Protein AF-A0A0A8UKC6-F1 (afdb_monomer_lite)

Structure (mmCIF, N/CA/C/O backbone):
data_AF-A0A0A8UKC6-F1
#
_entry.id   AF-A0A0A8UKC6-F1
#
loop_
_atom_site.group_PDB
_atom_site.id
_atom_site.type_symbol
_atom_site.label_atom_id
_atom_site.label_alt_id
_atom_site.label_comp_id
_atom_site.label_asym_id
_atom_site.label_entity_id
_atom_site.label_seq_id
_atom_site.pdbx_PDB_ins_code
_atom_site.Cartn_x
_atom_site.Cartn_y
_atom_site.Cartn_z
_atom_site.occupancy
_atom_site.B_iso_or_equiv
_atom_site.auth_seq_id
_atom_site.auth_comp_id
_atom_site.auth_asym_id
_atom_site.auth_atom_id
_atom_site.pdbx_PDB_model_num
ATOM 1 N N . MET A 1 1 ? 6.236 -4.657 -24.417 1.00 85.31 1 MET A N 1
ATOM 2 C CA . MET A 1 1 ? 6.750 -3.314 -24.773 1.00 85.31 1 MET A CA 1
ATOM 3 C C . MET A 1 1 ? 7.775 -2.905 -23.728 1.00 85.31 1 MET A C 1
ATOM 5 O O . MET A 1 1 ? 7.553 -3.186 -22.557 1.00 85.31 1 MET A O 1
ATOM 9 N N . LYS A 1 2 ? 8.895 -2.302 -24.135 1.00 90.50 2 LYS A N 1
ATOM 10 C CA . LYS A 1 2 ? 9.910 -1.789 -23.206 1.00 90.50 2 LYS A CA 1
ATOM 11 C C . LYS A 1 2 ? 9.672 -0.301 -22.979 1.00 90.50 2 LYS A C 1
ATOM 13 O O . LYS A 1 2 ? 9.539 0.429 -23.955 1.00 90.50 2 LYS A O 1
ATOM 18 N N . TYR A 1 3 ? 9.630 0.113 -21.719 1.00 91.88 3 TYR A N 1
ATOM 19 C CA . TYR A 1 3 ? 9.473 1.504 -21.312 1.00 91.88 3 TYR A CA 1
ATOM 20 C C . TYR A 1 3 ? 10.787 2.050 -20.758 1.00 91.88 3 TYR A C 1
ATOM 22 O O . TYR A 1 3 ? 11.511 1.374 -20.023 1.00 91.88 3 TYR A O 1
ATOM 30 N N . SER A 1 4 ? 11.083 3.292 -21.112 1.00 92.44 4 SER A N 1
ATOM 31 C CA . SER A 1 4 ? 12.158 4.091 -20.542 1.00 92.44 4 SER A CA 1
ATOM 32 C C . SER A 1 4 ? 11.765 4.667 -19.180 1.00 92.44 4 SER A C 1
ATOM 34 O O . SER A 1 4 ? 10.594 4.720 -18.800 1.00 92.44 4 SER A O 1
ATOM 36 N N . LYS A 1 5 ? 12.760 5.160 -18.438 1.00 92.19 5 LYS A N 1
ATOM 37 C CA . LYS A 1 5 ? 12.552 5.799 -17.134 1.00 92.19 5 LYS A CA 1
ATOM 38 C C . LYS A 1 5 ? 11.572 6.979 -17.190 1.00 92.19 5 LYS A C 1
ATOM 40 O O . LYS A 1 5 ? 10.733 7.099 -16.304 1.00 92.19 5 LYS A O 1
ATOM 45 N N . ALA A 1 6 ? 11.673 7.830 -18.212 1.00 91.94 6 ALA A N 1
ATOM 46 C CA . ALA A 1 6 ? 10.788 8.986 -18.369 1.00 91.94 6 ALA A CA 1
ATOM 47 C C . ALA A 1 6 ? 9.334 8.547 -18.604 1.00 91.94 6 ALA A C 1
ATOM 49 O O . ALA A 1 6 ? 8.428 9.014 -17.916 1.00 91.94 6 ALA A O 1
ATOM 50 N N . GLU A 1 7 ? 9.128 7.563 -19.483 1.00 93.06 7 GLU A N 1
ATOM 51 C CA . GLU A 1 7 ? 7.796 7.019 -19.776 1.00 93.06 7 GLU A CA 1
ATOM 52 C C . GLU A 1 7 ? 7.153 6.374 -18.543 1.00 93.06 7 GLU A C 1
ATOM 54 O O . GLU A 1 7 ? 5.955 6.530 -18.323 1.00 93.06 7 GLU A O 1
ATOM 59 N N . LEU A 1 8 ? 7.937 5.682 -17.707 1.00 91.69 8 LEU A N 1
ATOM 60 C CA . LEU A 1 8 ? 7.442 5.086 -16.462 1.00 91.69 8 LEU A CA 1
ATOM 61 C C . LEU A 1 8 ? 6.947 6.140 -15.457 1.00 91.69 8 LEU A C 1
ATOM 63 O O . LEU A 1 8 ? 5.991 5.883 -14.728 1.00 91.69 8 LEU A O 1
ATOM 67 N N . ILE A 1 9 ? 7.575 7.317 -15.408 1.00 91.00 9 ILE A N 1
ATOM 68 C CA . ILE A 1 9 ? 7.203 8.397 -14.480 1.00 91.00 9 ILE A CA 1
ATOM 69 C C . ILE A 1 9 ? 5.914 9.090 -14.937 1.00 91.00 9 ILE A C 1
ATOM 71 O O . ILE A 1 9 ? 5.012 9.333 -14.126 1.00 91.00 9 ILE A O 1
ATOM 75 N N . GLU A 1 10 ? 5.813 9.380 -16.233 1.00 92.62 10 GLU A N 1
ATOM 76 C CA . GLU A 1 10 ? 4.686 10.109 -16.828 1.00 92.62 10 GLU A CA 1
ATOM 77 C C . GLU A 1 10 ? 3.460 9.229 -17.090 1.00 92.62 10 GLU A C 1
ATOM 79 O O . GLU A 1 10 ? 2.377 9.743 -17.356 1.00 92.62 10 GLU A O 1
ATOM 84 N N . MET A 1 11 ? 3.592 7.908 -16.946 1.00 91.00 11 MET A N 1
ATOM 85 C CA . MET A 1 11 ? 2.510 6.961 -17.189 1.00 91.00 11 MET A CA 1
ATOM 86 C C . MET A 1 11 ? 1.253 7.298 -16.371 1.00 91.00 11 MET A C 1
ATOM 88 O O . MET A 1 11 ? 1.298 7.423 -15.140 1.00 91.00 11 MET A O 1
ATOM 92 N N . GLU A 1 12 ? 0.124 7.420 -17.073 1.00 89.69 12 GLU A N 1
ATOM 93 C CA . GLU A 1 12 ? -1.178 7.739 -16.480 1.00 89.69 12 GLU A CA 1
ATOM 94 C C . GLU A 1 12 ? -1.849 6.496 -15.877 1.00 89.69 12 GLU A C 1
ATOM 96 O O . GLU A 1 12 ? -2.365 6.547 -14.764 1.00 89.69 12 GLU A O 1
ATOM 101 N N . ASN A 1 13 ? -1.786 5.355 -16.576 1.00 91.00 13 ASN A N 1
ATOM 102 C CA . ASN A 1 13 ? -2.335 4.083 -16.102 1.00 91.00 13 ASN A CA 1
ATOM 103 C C . ASN A 1 13 ? -1.300 2.945 -16.197 1.00 91.00 13 ASN A C 1
ATOM 105 O O . ASN A 1 13 ? -1.316 2.138 -17.140 1.00 91.00 13 ASN A O 1
ATOM 109 N N . PRO A 1 14 ? -0.376 2.873 -15.224 1.00 91.19 14 PRO A N 1
ATOM 110 C CA . PRO A 1 14 ? 0.671 1.861 -15.218 1.00 91.19 14 PRO A CA 1
ATOM 111 C C . PRO A 1 14 ? 0.160 0.455 -14.902 1.00 91.19 14 PRO A C 1
ATOM 113 O O . PRO A 1 14 ? 0.779 -0.514 -15.334 1.00 91.19 14 PRO A O 1
ATOM 116 N N . TYR A 1 15 ? -0.981 0.313 -14.220 1.00 90.75 15 TYR A N 1
ATOM 117 C CA . TYR A 1 15 ? -1.579 -1.000 -13.971 1.00 90.75 15 TYR A CA 1
ATOM 118 C C . TYR A 1 15 ? -2.013 -1.680 -15.277 1.00 90.75 15 TYR A C 1
ATOM 120 O O . TYR A 1 15 ? -1.594 -2.801 -15.568 1.00 90.75 15 TYR A O 1
ATOM 128 N N . GLU A 1 16 ? -2.793 -0.990 -16.109 1.00 90.56 16 GLU A N 1
ATOM 129 C CA . GLU A 1 16 ? -3.229 -1.543 -17.396 1.00 90.56 16 GLU A CA 1
ATOM 130 C C . GLU A 1 16 ? -2.034 -1.810 -18.325 1.00 90.56 16 GLU A C 1
ATOM 132 O O . GLU A 1 16 ? -1.934 -2.888 -18.909 1.00 90.56 16 GLU A O 1
ATOM 137 N N . SER A 1 17 ? -1.082 -0.876 -18.399 1.00 90.12 17 SER A N 1
ATOM 138 C CA . SER A 1 17 ? 0.027 -0.935 -19.362 1.00 90.12 17 SER A CA 1
ATOM 139 C C . SER A 1 17 ? 1.118 -1.949 -18.998 1.00 90.12 17 SER A C 1
ATOM 141 O O . SER A 1 17 ? 1.581 -2.691 -19.864 1.00 90.12 17 SER A O 1
ATOM 143 N N . LEU A 1 18 ? 1.543 -1.994 -17.729 1.00 88.56 18 LEU A N 1
ATOM 144 C CA . LEU A 1 18 ? 2.651 -2.853 -17.288 1.00 88.56 18 LEU A CA 1
ATOM 145 C C . LEU A 1 18 ? 2.181 -4.239 -16.851 1.00 88.56 18 LEU A C 1
ATOM 147 O O . LEU A 1 18 ? 2.921 -5.208 -17.014 1.00 88.56 18 LEU A O 1
ATOM 151 N N . ILE A 1 19 ? 0.977 -4.333 -16.278 1.00 89.06 19 ILE A N 1
ATOM 152 C CA . ILE A 1 19 ? 0.501 -5.553 -15.620 1.00 89.06 19 ILE A CA 1
ATOM 153 C C . ILE A 1 19 ? -0.491 -6.290 -16.514 1.00 89.06 19 ILE A C 1
ATOM 155 O O . ILE A 1 19 ? -0.256 -7.447 -16.855 1.00 89.06 19 ILE A O 1
ATOM 159 N N . LYS A 1 20 ? -1.584 -5.639 -16.923 1.00 87.75 20 LYS A N 1
ATOM 160 C CA . LYS A 1 20 ? -2.719 -6.344 -17.536 1.00 87.75 20 LYS A CA 1
ATOM 161 C C . LYS A 1 20 ? -2.547 -6.613 -19.030 1.00 87.75 20 LYS A C 1
ATOM 163 O O . LYS A 1 20 ? -2.765 -7.743 -19.458 1.00 87.75 20 LYS A O 1
ATOM 168 N N . LYS A 1 21 ? -2.150 -5.600 -19.810 1.00 86.69 21 LYS A N 1
ATOM 169 C CA . LYS A 1 21 ? -2.148 -5.630 -21.284 1.00 86.69 21 LYS A CA 1
ATOM 170 C C . LYS A 1 21 ? -1.419 -6.844 -21.857 1.00 86.69 21 LYS A C 1
ATOM 172 O O . LYS A 1 21 ? -1.977 -7.557 -22.681 1.00 86.69 21 LYS A O 1
ATOM 177 N N . ASP A 1 22 ? -0.212 -7.096 -21.357 1.00 85.69 22 ASP A N 1
ATOM 178 C CA . ASP A 1 22 ? 0.651 -8.185 -21.824 1.00 85.69 22 ASP A CA 1
ATOM 179 C C . ASP A 1 22 ? 0.971 -9.182 -20.695 1.00 85.69 22 ASP A C 1
ATOM 181 O O . ASP A 1 22 ? 2.046 -9.779 -20.682 1.00 85.69 22 ASP A O 1
ATOM 185 N N . ASN A 1 23 ? 0.084 -9.322 -19.700 1.00 83.44 23 ASN A N 1
ATOM 186 C CA . ASN A 1 23 ? 0.252 -10.223 -18.549 1.00 83.44 23 ASN A CA 1
ATOM 187 C C . ASN A 1 23 ? 1.641 -10.124 -17.868 1.00 83.44 23 ASN A C 1
ATOM 189 O O . ASN A 1 23 ? 2.297 -11.129 -17.589 1.00 83.44 23 ASN A O 1
ATOM 193 N N . GLY A 1 24 ? 2.124 -8.898 -17.651 1.00 84.12 24 GLY A N 1
ATOM 194 C CA . GLY A 1 24 ? 3.412 -8.623 -17.011 1.00 84.12 24 GLY A CA 1
ATOM 195 C C . GLY A 1 24 ? 4.646 -8.678 -17.916 1.00 84.12 24 GLY A C 1
ATOM 196 O O . GLY A 1 24 ? 5.731 -8.342 -17.450 1.00 84.12 24 GLY A O 1
ATOM 197 N N . VAL A 1 25 ? 4.534 -9.030 -19.203 1.00 88.25 25 VAL A N 1
ATOM 198 C CA . VAL A 1 25 ? 5.706 -9.060 -20.106 1.00 88.25 25 VAL A CA 1
ATOM 199 C C . VAL A 1 25 ? 6.351 -7.675 -20.218 1.00 88.25 25 VAL A C 1
ATOM 201 O O . VAL A 1 25 ? 7.564 -7.540 -20.087 1.00 88.25 25 VAL A O 1
ATOM 204 N N . SER A 1 26 ? 5.547 -6.622 -20.366 1.00 90.12 26 SER A N 1
ATOM 205 C CA . SER A 1 26 ? 6.045 -5.241 -20.435 1.00 90.12 26 SER A CA 1
ATOM 206 C C . SER A 1 26 ? 6.756 -4.775 -19.154 1.00 90.12 26 SER A C 1
ATOM 208 O O . SER A 1 26 ? 7.684 -3.967 -19.217 1.00 90.12 26 SER A O 1
ATOM 210 N N . LEU A 1 27 ? 6.380 -5.323 -17.995 1.00 89.12 27 LEU A N 1
ATOM 211 C CA . LEU A 1 27 ? 7.077 -5.094 -16.730 1.00 89.12 27 LEU A CA 1
ATOM 212 C C . LEU A 1 27 ? 8.477 -5.735 -16.724 1.00 89.12 27 LEU A C 1
ATOM 214 O O . LEU A 1 27 ? 9.423 -5.118 -16.239 1.00 89.12 27 LEU A O 1
ATOM 218 N N . ILE A 1 28 ? 8.613 -6.946 -17.278 1.00 89.31 28 ILE A N 1
ATOM 219 C CA . ILE A 1 28 ? 9.895 -7.664 -17.387 1.00 89.31 28 ILE A CA 1
ATOM 220 C C . ILE A 1 28 ? 10.842 -6.921 -18.331 1.00 89.31 28 ILE A C 1
ATOM 222 O O . ILE A 1 28 ? 11.981 -6.641 -17.965 1.00 89.31 28 ILE A O 1
ATOM 226 N N . GLU A 1 29 ? 10.357 -6.547 -19.515 1.00 90.88 29 GLU A N 1
ATOM 227 C CA . GLU A 1 29 ? 11.141 -5.824 -20.529 1.00 90.88 29 GLU A CA 1
ATOM 228 C C . GLU A 1 29 ? 11.659 -4.466 -20.022 1.00 90.88 29 GLU A C 1
ATOM 230 O O . GLU A 1 29 ? 12.710 -3.982 -20.443 1.00 90.88 29 GLU A O 1
ATOM 235 N N . SER A 1 30 ? 10.929 -3.856 -19.084 1.00 91.25 30 SER A N 1
ATOM 236 C CA . SER A 1 30 ? 11.250 -2.550 -18.494 1.00 91.25 30 SER A CA 1
ATOM 237 C C . SER A 1 30 ? 12.000 -2.654 -17.161 1.00 91.25 30 SER A C 1
ATOM 239 O O . SER A 1 30 ? 12.168 -1.649 -16.471 1.00 91.25 30 SER A O 1
ATOM 241 N N . ARG A 1 31 ? 12.462 -3.853 -16.774 1.00 89.56 31 ARG A N 1
ATOM 242 C CA . ARG A 1 31 ? 13.099 -4.113 -15.472 1.00 89.56 31 ARG A CA 1
ATOM 243 C C . ARG A 1 31 ? 14.279 -3.189 -15.179 1.00 89.56 31 ARG A C 1
ATOM 245 O O . ARG A 1 31 ? 14.375 -2.685 -14.063 1.00 89.56 31 ARG A O 1
ATOM 252 N N . ASP A 1 32 ? 15.155 -2.965 -16.152 1.00 90.12 32 ASP A N 1
ATOM 253 C CA . ASP A 1 32 ? 16.347 -2.130 -15.957 1.00 90.12 32 ASP A CA 1
ATOM 254 C C . ASP A 1 32 ? 15.959 -0.677 -15.674 1.00 90.12 32 ASP A C 1
ATOM 256 O O . ASP A 1 32 ? 16.399 -0.096 -14.685 1.00 90.12 32 ASP A O 1
ATOM 260 N N . ALA A 1 33 ? 15.020 -0.132 -16.454 1.00 91.00 33 ALA A N 1
ATOM 261 C CA . ALA A 1 33 ? 14.493 1.211 -16.235 1.00 91.00 33 ALA A CA 1
ATOM 262 C C . ALA A 1 33 ? 13.809 1.347 -14.863 1.00 91.00 33 ALA A C 1
ATOM 264 O O . ALA A 1 33 ? 13.946 2.378 -14.209 1.00 91.00 33 ALA A O 1
ATOM 265 N N . ILE A 1 34 ? 13.120 0.298 -14.393 1.00 90.56 34 ILE A N 1
ATOM 266 C CA . ILE A 1 34 ? 12.516 0.247 -13.051 1.00 90.56 34 ILE A CA 1
ATOM 267 C C . ILE A 1 34 ? 13.589 0.243 -11.951 1.00 90.56 34 ILE A C 1
ATOM 269 O O . ILE A 1 34 ? 13.394 0.869 -10.907 1.00 90.56 34 ILE A O 1
ATOM 273 N N . ASN A 1 35 ? 14.720 -0.434 -12.167 1.00 89.44 35 ASN A N 1
ATOM 274 C CA . ASN A 1 35 ? 15.839 -0.461 -11.218 1.00 89.44 35 ASN A CA 1
ATOM 275 C C . ASN A 1 35 ? 16.552 0.891 -11.112 1.00 89.44 35 ASN A C 1
ATOM 277 O O . ASN A 1 35 ? 17.050 1.238 -10.045 1.00 89.44 35 ASN A O 1
ATOM 281 N N . GLU A 1 36 ? 16.577 1.658 -12.200 1.00 91.06 36 GLU A N 1
ATOM 282 C CA . GLU A 1 36 ? 17.181 2.993 -12.266 1.00 91.06 36 GLU A CA 1
ATOM 283 C C . GLU A 1 36 ? 16.285 4.109 -11.693 1.00 91.06 36 GLU A C 1
ATOM 285 O O . GLU A 1 36 ? 16.690 5.282 -11.624 1.00 91.06 36 GLU A O 1
ATOM 290 N N . LEU A 1 37 ? 15.051 3.786 -11.291 1.00 91.38 37 LEU A N 1
ATOM 291 C CA . LEU A 1 37 ? 14.169 4.740 -10.627 1.00 91.38 37 LEU A CA 1
ATOM 292 C C . LEU A 1 37 ? 14.727 5.124 -9.257 1.00 91.38 37 LEU A C 1
ATOM 294 O O . LEU A 1 37 ? 15.159 4.286 -8.460 1.00 91.38 37 LEU A O 1
ATOM 298 N N . SER A 1 38 ? 14.646 6.419 -8.946 1.00 91.94 38 SER A N 1
ATOM 299 C CA . SER A 1 38 ? 14.936 6.881 -7.593 1.00 91.94 38 SER A CA 1
ATOM 300 C C . SER A 1 38 ? 13.922 6.284 -6.611 1.00 91.94 38 SER A C 1
ATOM 302 O O . SER A 1 38 ? 12.810 5.904 -6.988 1.00 91.94 38 SER A O 1
ATOM 304 N N . GLY A 1 39 ? 14.262 6.238 -5.320 1.00 89.38 39 GLY A N 1
ATOM 305 C CA . GLY A 1 39 ? 13.324 5.765 -4.298 1.00 89.38 39 GLY A CA 1
ATOM 306 C C . GLY A 1 39 ? 11.989 6.527 -4.309 1.00 89.38 39 GLY A C 1
ATOM 307 O O . GLY A 1 39 ? 10.945 5.929 -4.063 1.00 89.38 39 GLY A O 1
ATOM 308 N N . LYS A 1 40 ? 12.006 7.824 -4.651 1.00 90.50 40 LYS A N 1
ATOM 309 C CA . LYS A 1 40 ? 10.799 8.655 -4.770 1.00 90.50 40 LYS A CA 1
ATOM 310 C C . LYS A 1 40 ? 9.962 8.269 -5.992 1.00 90.50 40 LYS A C 1
ATOM 312 O O . LYS A 1 40 ? 8.770 8.020 -5.835 1.00 90.50 40 LYS A O 1
ATOM 317 N N . ASP A 1 41 ? 10.577 8.170 -7.169 1.00 92.56 41 ASP A N 1
ATOM 318 C CA . ASP A 1 41 ? 9.860 7.872 -8.422 1.00 92.56 41 ASP A CA 1
ATOM 319 C C . ASP A 1 41 ? 9.274 6.464 -8.406 1.00 92.56 41 ASP A C 1
ATOM 321 O O . ASP A 1 41 ? 8.142 6.235 -8.821 1.00 92.56 41 ASP A O 1
ATOM 325 N N . ARG A 1 42 ? 10.025 5.517 -7.845 1.00 92.75 42 ARG A N 1
ATOM 326 C CA . ARG A 1 42 ? 9.562 4.150 -7.640 1.00 92.75 42 ARG A CA 1
ATOM 327 C C . ARG A 1 42 ? 8.351 4.089 -6.721 1.00 92.75 42 ARG A C 1
ATOM 329 O O . ARG A 1 42 ? 7.393 3.403 -7.059 1.00 92.75 42 ARG A O 1
ATOM 336 N N . ARG A 1 43 ? 8.361 4.811 -5.593 1.00 91.50 43 ARG A N 1
ATOM 337 C CA . ARG A 1 43 ? 7.176 4.902 -4.725 1.00 91.50 43 ARG A CA 1
ATOM 338 C C . ARG A 1 43 ? 5.997 5.519 -5.467 1.00 91.50 43 ARG A C 1
ATOM 340 O O . ARG A 1 43 ? 4.917 4.951 -5.411 1.00 91.50 43 ARG A O 1
ATOM 347 N N . ALA A 1 44 ? 6.205 6.606 -6.208 1.00 91.88 44 ALA A N 1
ATOM 348 C CA . ALA A 1 44 ? 5.145 7.238 -6.992 1.00 91.88 44 ALA A CA 1
ATOM 349 C C . ALA A 1 44 ? 4.539 6.277 -8.031 1.00 91.88 44 ALA A C 1
ATOM 351 O O . ALA A 1 44 ? 3.319 6.163 -8.128 1.00 91.88 44 ALA A O 1
ATOM 352 N N . LEU A 1 45 ? 5.372 5.528 -8.759 1.00 93.50 45 LEU A N 1
ATOM 353 C CA . LEU A 1 45 ? 4.915 4.525 -9.722 1.00 93.50 45 LEU A CA 1
ATOM 354 C C . LEU A 1 45 ? 4.129 3.396 -9.042 1.00 93.50 45 LEU A C 1
ATOM 356 O O . LEU A 1 45 ? 3.054 3.025 -9.506 1.00 93.50 45 LEU A O 1
ATOM 360 N N . VAL A 1 46 ? 4.637 2.873 -7.925 1.00 93.62 46 VAL A N 1
ATOM 361 C CA . VAL A 1 46 ? 3.963 1.835 -7.132 1.00 93.62 46 VAL A CA 1
ATOM 362 C C . VAL A 1 46 ? 2.607 2.327 -6.613 1.00 93.62 46 VAL A C 1
ATOM 364 O O . VAL A 1 46 ? 1.611 1.615 -6.747 1.00 93.62 46 VAL A O 1
ATOM 367 N N . THR A 1 47 ? 2.542 3.557 -6.097 1.00 91.94 47 THR A N 1
ATOM 368 C CA . THR A 1 47 ? 1.293 4.205 -5.676 1.00 91.94 47 THR A CA 1
ATOM 369 C C . THR A 1 47 ? 0.310 4.296 -6.838 1.00 91.94 47 THR A C 1
ATOM 371 O O . THR A 1 47 ? -0.823 3.845 -6.698 1.00 91.94 47 THR A O 1
ATOM 374 N N . LYS A 1 48 ? 0.734 4.799 -8.007 1.00 93.31 48 LYS A N 1
ATOM 375 C CA . LYS A 1 48 ? -0.119 4.870 -9.205 1.00 93.31 48 LYS A CA 1
ATOM 376 C C . LYS A 1 48 ? -0.659 3.492 -9.594 1.00 93.31 48 LYS A C 1
ATOM 378 O O . LYS A 1 48 ? -1.866 3.330 -9.737 1.00 93.31 48 LYS A O 1
ATOM 383 N N . ILE A 1 49 ? 0.204 2.474 -9.679 1.00 92.38 49 ILE A N 1
ATOM 384 C CA . ILE A 1 49 ? -0.211 1.095 -9.997 1.00 92.38 49 ILE A CA 1
ATOM 385 C C . ILE A 1 49 ? -1.306 0.625 -9.041 1.00 92.38 49 ILE A C 1
ATOM 387 O O . ILE A 1 49 ? -2.311 0.080 -9.486 1.00 92.38 49 ILE A O 1
ATOM 391 N N . ALA A 1 50 ? -1.142 0.858 -7.742 1.00 91.69 50 ALA A N 1
ATOM 392 C CA . ALA A 1 50 ? -2.128 0.457 -6.750 1.00 91.69 50 ALA A CA 1
ATOM 393 C C . ALA A 1 50 ? -3.432 1.260 -6.833 1.00 91.69 50 ALA A C 1
ATOM 395 O O . ALA A 1 50 ? -4.506 0.683 -6.699 1.00 91.69 50 ALA A O 1
ATOM 396 N N . LEU A 1 51 ? -3.361 2.565 -7.106 1.00 90.44 51 LEU A N 1
ATOM 397 C CA . LEU A 1 51 ? -4.535 3.424 -7.280 1.00 90.44 51 LEU A CA 1
ATOM 398 C C . LEU A 1 51 ? -5.363 3.060 -8.520 1.00 90.44 51 LEU A C 1
ATOM 400 O O . LEU A 1 51 ? -6.580 3.279 -8.507 1.00 90.44 51 LEU A O 1
ATOM 404 N N . ASN A 1 52 ? -4.711 2.546 -9.569 1.00 89.81 52 ASN A N 1
ATOM 405 C CA . ASN A 1 52 ? -5.333 2.055 -10.801 1.00 89.81 52 ASN A CA 1
ATOM 406 C C . ASN A 1 52 ? -5.697 0.558 -10.747 1.00 89.81 52 ASN A C 1
ATOM 408 O O . ASN A 1 52 ? -6.367 0.065 -11.654 1.00 89.81 52 ASN A O 1
ATOM 412 N N . CYS A 1 53 ? -5.273 -0.167 -9.709 1.00 88.62 53 CYS A N 1
ATOM 413 C CA . CYS A 1 53 ? -5.591 -1.577 -9.521 1.00 88.62 53 CYS A CA 1
ATOM 414 C C . CYS A 1 53 ? -7.006 -1.727 -8.930 1.00 88.62 53 CYS A C 1
ATOM 416 O O . CYS A 1 53 ? -7.310 -1.113 -7.903 1.00 88.62 53 CYS A O 1
ATOM 418 N N . PRO A 1 54 ? -7.888 -2.552 -9.522 1.00 84.25 54 PRO A N 1
ATOM 419 C CA . PRO A 1 54 ? -9.175 -2.862 -8.913 1.00 84.25 54 PRO A CA 1
ATOM 420 C C . PRO A 1 54 ? -8.973 -3.648 -7.611 1.00 84.25 54 PRO A C 1
ATOM 422 O O . PRO A 1 54 ? -8.024 -4.419 -7.476 1.00 84.25 54 PRO A O 1
ATOM 425 N N . THR A 1 55 ? -9.899 -3.521 -6.658 1.00 76.38 55 THR A N 1
ATOM 426 C CA . THR A 1 55 ? -9.786 -4.150 -5.328 1.00 76.38 55 THR A CA 1
ATOM 427 C C . THR A 1 55 ? -9.627 -5.676 -5.396 1.00 76.38 55 THR A C 1
ATOM 429 O O . THR A 1 55 ? -8.880 -6.254 -4.611 1.00 76.38 55 THR A O 1
ATOM 432 N N . SER A 1 56 ? -10.256 -6.334 -6.376 1.00 76.50 56 SER A N 1
ATOM 433 C CA . SER A 1 56 ? -10.110 -7.774 -6.642 1.00 76.50 56 SER A CA 1
ATOM 434 C C . SER A 1 56 ? -8.790 -8.154 -7.330 1.00 76.50 56 SER A C 1
ATOM 436 O O . SER A 1 56 ? -8.386 -9.312 -7.280 1.00 76.50 56 SER A O 1
ATOM 438 N N . GLY A 1 57 ? -8.093 -7.193 -7.943 1.00 79.69 57 GLY A N 1
ATOM 439 C CA . GLY A 1 57 ? -6.887 -7.411 -8.745 1.00 79.69 57 GLY A CA 1
ATOM 440 C C . GLY A 1 57 ? -5.578 -7.426 -7.955 1.00 79.69 57 GLY A C 1
ATOM 441 O O . GLY A 1 57 ? -4.540 -7.754 -8.526 1.00 79.69 57 GLY A O 1
ATOM 442 N N . PHE A 1 58 ? -5.591 -7.109 -6.655 1.00 85.38 58 PHE A N 1
ATOM 443 C CA . PHE A 1 58 ? -4.369 -7.031 -5.840 1.00 85.38 58 PHE A CA 1
ATOM 444 C C . PHE A 1 58 ? -3.659 -8.382 -5.666 1.00 85.38 58 PHE A C 1
ATOM 446 O O . PHE A 1 58 ? -2.431 -8.426 -5.620 1.00 85.38 58 PHE A O 1
ATOM 453 N N . SER A 1 59 ? -4.402 -9.494 -5.607 1.00 84.81 59 SER A N 1
ATOM 454 C CA . SER A 1 59 ? -3.789 -10.830 -5.541 1.00 84.81 59 SER A CA 1
ATOM 455 C C . SER A 1 59 ? -2.995 -11.135 -6.813 1.00 84.81 59 SER A C 1
ATOM 457 O O . SER A 1 59 ? -1.852 -11.590 -6.746 1.00 84.81 59 SER A O 1
ATOM 459 N N . ASP A 1 60 ? -3.578 -10.834 -7.972 1.00 86.06 60 ASP A N 1
ATOM 460 C CA . ASP A 1 60 ? -2.950 -11.099 -9.263 1.00 86.06 60 ASP A CA 1
ATOM 461 C C . ASP A 1 60 ? -1.823 -10.110 -9.557 1.00 86.06 60 ASP A C 1
ATOM 463 O O . ASP A 1 60 ? -0.769 -10.524 -10.036 1.00 86.06 60 ASP A O 1
ATOM 467 N N . LEU A 1 61 ? -1.975 -8.845 -9.150 1.00 87.81 61 LEU A N 1
ATOM 468 C CA . LEU A 1 61 ? -0.899 -7.855 -9.147 1.00 87.81 61 LEU A CA 1
ATOM 469 C C . LEU A 1 61 ? 0.336 -8.389 -8.412 1.00 87.81 61 LEU A C 1
ATOM 471 O O . LEU A 1 61 ? 1.438 -8.391 -8.964 1.00 87.81 61 LEU A O 1
ATOM 475 N N . ASN A 1 62 ? 0.144 -8.881 -7.185 1.00 86.31 62 ASN A N 1
ATOM 476 C CA . ASN A 1 62 ? 1.240 -9.381 -6.366 1.00 86.31 62 ASN A CA 1
ATOM 477 C C . ASN A 1 62 ? 1.931 -10.585 -7.031 1.00 86.31 62 ASN A C 1
ATOM 479 O O . ASN A 1 62 ? 3.158 -10.632 -7.116 1.00 86.31 62 ASN A O 1
ATOM 483 N N . LYS A 1 63 ? 1.156 -11.530 -7.584 1.00 86.81 63 LYS A N 1
ATOM 484 C CA . LYS A 1 63 ? 1.698 -12.693 -8.312 1.00 86.81 63 LYS A CA 1
ATOM 485 C C . LYS A 1 63 ? 2.506 -12.280 -9.542 1.00 86.81 63 LYS A C 1
ATOM 487 O O . LYS A 1 63 ? 3.623 -12.764 -9.720 1.00 86.81 63 LYS A O 1
ATOM 492 N N . VAL A 1 64 ? 1.959 -11.403 -10.387 1.00 86.81 64 VAL A N 1
ATOM 493 C CA . VAL A 1 64 ? 2.612 -10.969 -11.632 1.00 86.81 64 VAL A CA 1
ATOM 494 C C . VAL A 1 64 ? 3.926 -10.261 -11.322 1.00 86.81 64 VAL A C 1
ATOM 496 O O . VAL A 1 64 ? 4.948 -10.563 -11.939 1.00 86.81 64 VAL A O 1
ATOM 499 N N . ILE A 1 65 ? 3.933 -9.374 -10.328 1.00 85.88 65 ILE A N 1
ATOM 500 C CA . ILE A 1 65 ? 5.122 -8.598 -9.971 1.00 85.88 65 ILE A CA 1
ATOM 501 C C . ILE A 1 65 ? 6.192 -9.482 -9.334 1.00 85.88 65 ILE A C 1
ATOM 503 O O . ILE A 1 65 ? 7.351 -9.397 -9.737 1.00 85.88 65 ILE A O 1
ATOM 507 N N . HIS A 1 66 ? 5.832 -10.378 -8.413 1.00 84.88 66 HIS A N 1
ATOM 508 C CA . HIS A 1 66 ? 6.809 -11.296 -7.823 1.00 84.88 66 HIS A CA 1
ATOM 509 C C . HIS A 1 66 ? 7.356 -12.313 -8.827 1.00 84.88 66 HIS A C 1
ATOM 511 O O . HIS A 1 66 ? 8.520 -12.681 -8.719 1.00 84.88 66 HIS A O 1
ATOM 517 N N . ARG A 1 67 ? 6.570 -12.726 -9.829 1.00 85.50 67 ARG A N 1
ATOM 518 C CA . ARG A 1 67 ? 7.060 -13.570 -10.930 1.00 85.50 67 ARG A CA 1
ATOM 519 C C . ARG A 1 67 ? 8.033 -12.821 -11.845 1.00 85.50 67 ARG A C 1
ATOM 521 O O . ARG A 1 67 ? 9.000 -13.408 -12.317 1.00 85.50 67 ARG A O 1
ATOM 528 N N . SER A 1 68 ? 7.760 -11.545 -12.104 1.00 81.38 68 SER A N 1
ATOM 529 C CA . SER A 1 68 ? 8.460 -10.745 -13.117 1.00 81.38 68 SER A CA 1
ATOM 530 C C . SER A 1 68 ? 9.713 -10.044 -12.586 1.00 81.38 68 SER A C 1
ATOM 532 O O . SER A 1 68 ? 10.695 -9.884 -13.305 1.00 81.38 68 SER A O 1
ATOM 534 N N . LEU A 1 69 ? 9.688 -9.614 -11.323 1.00 79.44 69 LEU A N 1
ATOM 535 C CA . LEU A 1 69 ? 10.705 -8.766 -10.696 1.00 79.44 69 LEU A CA 1
ATOM 536 C C . LEU A 1 69 ? 11.177 -9.361 -9.363 1.00 79.44 69 LEU A C 1
ATOM 538 O O . LEU A 1 69 ? 11.229 -8.670 -8.345 1.00 79.44 69 LEU A O 1
ATOM 542 N N . VAL A 1 70 ? 11.510 -10.655 -9.376 1.00 73.19 70 VAL A N 1
ATOM 543 C CA . VAL A 1 70 ? 11.977 -11.408 -8.202 1.00 73.19 70 VAL A CA 1
ATOM 544 C C . VAL A 1 70 ? 13.074 -10.635 -7.456 1.00 73.19 70 VAL A C 1
ATOM 546 O O . VAL A 1 70 ? 14.069 -10.218 -8.053 1.00 73.19 70 VAL A O 1
ATOM 549 N N . CYS A 1 71 ? 12.888 -10.473 -6.143 1.00 64.81 71 CYS A N 1
ATOM 550 C CA . CYS A 1 71 ? 13.861 -9.896 -5.207 1.00 64.81 71 CYS A CA 1
ATOM 551 C C . CYS A 1 71 ? 14.328 -8.465 -5.535 1.00 64.81 71 CYS A C 1
ATOM 553 O O . CYS A 1 71 ? 15.458 -8.092 -5.235 1.00 64.81 71 CYS A O 1
ATOM 555 N N . ASN A 1 72 ? 13.455 -7.649 -6.128 1.00 81.94 72 ASN A N 1
ATOM 556 C CA . ASN A 1 72 ? 13.701 -6.225 -6.349 1.00 81.94 72 ASN A CA 1
ATOM 557 C C . ASN A 1 72 ? 13.018 -5.373 -5.265 1.00 81.94 72 ASN A C 1
ATOM 559 O O . ASN A 1 72 ? 11.900 -5.681 -4.849 1.00 81.94 72 ASN A O 1
ATOM 563 N N . GLU A 1 73 ? 13.627 -4.254 -4.873 1.00 86.81 73 GLU A N 1
ATOM 564 C CA . GLU A 1 73 ? 13.004 -3.211 -4.047 1.00 86.81 73 GLU A CA 1
ATOM 565 C C . GLU A 1 73 ? 11.627 -2.772 -4.579 1.00 86.81 73 GLU A C 1
ATOM 567 O O . GLU A 1 73 ? 10.729 -2.487 -3.788 1.00 86.81 73 GLU A O 1
ATOM 572 N N . PHE A 1 74 ? 11.425 -2.771 -5.904 1.00 89.12 74 PHE A N 1
ATOM 573 C CA . PHE A 1 74 ? 10.113 -2.519 -6.513 1.00 89.12 74 PHE A CA 1
ATOM 574 C C . PHE A 1 74 ? 9.072 -3.576 -6.112 1.00 89.12 74 PHE A C 1
ATOM 576 O O . PHE A 1 74 ? 7.971 -3.237 -5.682 1.00 89.12 74 PHE A O 1
ATOM 583 N N . SER A 1 75 ? 9.430 -4.863 -6.193 1.00 89.38 75 SER A N 1
ATOM 584 C CA . SER A 1 75 ? 8.548 -5.961 -5.771 1.00 89.38 75 SER A CA 1
ATOM 585 C C . SER A 1 75 ? 8.255 -5.907 -4.270 1.00 89.38 75 SER A C 1
ATOM 587 O O . SER A 1 75 ? 7.119 -6.115 -3.854 1.00 89.38 75 SER A O 1
ATOM 589 N N . ALA A 1 76 ? 9.247 -5.528 -3.457 1.00 89.94 76 ALA A N 1
ATOM 590 C CA . ALA A 1 76 ? 9.064 -5.341 -2.023 1.00 89.94 76 ALA A CA 1
ATOM 591 C C . ALA A 1 76 ? 8.103 -4.179 -1.715 1.00 89.94 76 ALA A C 1
ATOM 593 O O . ALA A 1 76 ? 7.258 -4.308 -0.831 1.00 89.94 76 ALA A O 1
ATOM 594 N N . ALA A 1 77 ? 8.198 -3.063 -2.447 1.00 91.44 77 ALA A N 1
ATOM 595 C CA . ALA A 1 77 ? 7.281 -1.931 -2.310 1.00 91.44 77 ALA A CA 1
ATOM 596 C C . ALA A 1 77 ? 5.838 -2.308 -2.676 1.00 91.44 77 ALA A C 1
ATOM 598 O O . ALA A 1 77 ? 4.909 -1.956 -1.953 1.00 91.44 77 ALA A O 1
ATOM 599 N N . ILE A 1 78 ? 5.646 -3.094 -3.737 1.00 91.56 78 ILE A N 1
ATOM 600 C CA . ILE A 1 78 ? 4.328 -3.624 -4.115 1.00 91.56 78 ILE A CA 1
ATOM 601 C C . ILE A 1 78 ? 3.769 -4.550 -3.037 1.00 91.56 78 ILE A C 1
ATOM 603 O O . ILE A 1 78 ? 2.593 -4.436 -2.698 1.00 91.56 78 ILE A O 1
ATOM 607 N N . GLY A 1 79 ? 4.600 -5.421 -2.457 1.00 89.81 79 GLY A N 1
ATOM 608 C CA . GLY A 1 79 ? 4.195 -6.269 -1.336 1.00 89.81 79 GLY A CA 1
ATOM 609 C C . GLY A 1 79 ? 3.687 -5.445 -0.148 1.00 89.81 79 GLY A C 1
ATOM 610 O O . GLY A 1 79 ? 2.606 -5.722 0.373 1.00 89.81 79 GLY A O 1
ATOM 611 N N . ARG A 1 80 ? 4.404 -4.371 0.224 1.00 91.56 80 ARG A N 1
ATOM 612 C CA . ARG A 1 80 ? 3.965 -3.430 1.275 1.00 91.56 80 ARG A CA 1
ATOM 613 C C . ARG A 1 80 ? 2.634 -2.766 0.936 1.00 91.56 80 ARG A C 1
ATOM 615 O O . ARG A 1 80 ? 1.762 -2.684 1.796 1.00 91.56 80 ARG A O 1
ATOM 622 N N . VAL A 1 81 ? 2.436 -2.361 -0.316 1.00 91.25 81 VAL A N 1
ATOM 623 C CA . VAL A 1 81 ? 1.160 -1.793 -0.768 1.00 91.25 81 VAL A CA 1
ATOM 624 C C . VAL A 1 81 ? 0.019 -2.812 -0.742 1.00 91.25 81 VAL A C 1
ATOM 626 O O . VAL A 1 81 ? -1.093 -2.474 -0.343 1.00 91.25 81 VAL A O 1
ATOM 629 N N . CYS A 1 82 ? 0.273 -4.071 -1.099 1.00 90.00 82 CYS A N 1
ATOM 630 C CA . CYS A 1 82 ? -0.735 -5.127 -1.002 1.00 90.00 82 CYS A CA 1
ATOM 631 C C . CYS A 1 82 ? -1.155 -5.371 0.455 1.00 90.00 82 CYS A C 1
ATOM 633 O O . CYS A 1 82 ? -2.348 -5.524 0.729 1.00 90.00 82 CYS A O 1
ATOM 635 N N . ILE A 1 83 ? -0.197 -5.353 1.390 1.00 90.25 83 ILE A N 1
ATOM 636 C CA . ILE A 1 83 ? -0.475 -5.419 2.831 1.00 90.25 83 ILE A CA 1
ATOM 637 C C . ILE A 1 83 ? -1.299 -4.203 3.259 1.00 90.25 83 ILE A C 1
ATOM 639 O O . ILE A 1 83 ? -2.352 -4.376 3.866 1.00 90.25 83 ILE A O 1
ATOM 643 N N . LEU A 1 84 ? -0.884 -2.988 2.889 1.00 90.19 84 LEU A N 1
ATOM 644 C CA . LEU A 1 84 ? -1.610 -1.760 3.217 1.00 90.19 84 LEU A CA 1
ATOM 645 C C . LEU A 1 84 ? -3.057 -1.795 2.710 1.00 90.19 84 LEU A C 1
ATOM 647 O O . LEU A 1 84 ? -3.971 -1.463 3.458 1.00 90.19 84 LEU A O 1
ATOM 651 N N . ASN A 1 85 ? -3.289 -2.255 1.479 1.00 88.81 85 ASN A N 1
ATOM 652 C CA . ASN A 1 85 ? -4.636 -2.386 0.926 1.00 88.81 85 ASN A CA 1
ATOM 653 C C . ASN A 1 85 ? -5.490 -3.399 1.707 1.00 88.81 85 ASN A C 1
ATOM 655 O O . ASN A 1 85 ? -6.667 -3.144 1.973 1.00 88.81 85 ASN A O 1
ATOM 659 N N . ARG A 1 86 ? -4.902 -4.527 2.128 1.00 88.12 86 ARG A N 1
ATOM 660 C CA . ARG A 1 86 ? -5.575 -5.512 2.989 1.00 88.12 86 ARG A CA 1
ATOM 661 C C . ARG A 1 86 ? -5.937 -4.905 4.346 1.00 88.12 86 ARG A C 1
ATOM 663 O O . ARG A 1 86 ? -7.082 -5.022 4.773 1.00 88.12 86 ARG A O 1
ATOM 670 N N . LEU A 1 87 ? -4.989 -4.224 4.994 1.00 87.88 87 LEU A N 1
ATOM 671 C CA . LEU A 1 87 ? -5.207 -3.555 6.280 1.00 87.88 87 LEU A CA 1
ATOM 672 C C . LEU A 1 87 ? -6.290 -2.475 6.160 1.00 87.88 87 LEU A C 1
ATOM 674 O O . LEU A 1 87 ? -7.207 -2.449 6.972 1.00 87.88 87 LEU A O 1
ATOM 678 N N . ALA A 1 88 ? -6.249 -1.642 5.118 1.00 85.81 88 ALA A N 1
ATOM 679 C CA . ALA A 1 88 ? -7.258 -0.615 4.868 1.00 85.81 88 ALA A CA 1
ATOM 680 C C . ALA A 1 88 ? -8.649 -1.211 4.585 1.00 85.81 88 ALA A C 1
ATOM 682 O O . ALA A 1 88 ? -9.655 -0.705 5.077 1.00 85.81 88 ALA A O 1
ATOM 683 N N . THR A 1 89 ? -8.721 -2.328 3.857 1.00 84.56 89 THR A N 1
ATOM 684 C CA . THR A 1 89 ? -9.983 -3.055 3.641 1.00 84.56 89 THR A CA 1
ATOM 685 C C . THR A 1 89 ? -10.550 -3.575 4.963 1.00 84.56 89 THR A C 1
ATOM 687 O O . THR A 1 89 ? -11.742 -3.423 5.222 1.00 84.56 89 THR A O 1
ATOM 690 N N . ASN A 1 90 ? -9.699 -4.123 5.832 1.00 85.88 90 ASN A N 1
ATOM 691 C CA . ASN A 1 90 ? -10.110 -4.593 7.153 1.00 85.88 90 ASN A CA 1
ATOM 692 C C . ASN A 1 90 ? -10.525 -3.433 8.078 1.00 85.88 90 ASN A C 1
ATOM 694 O O . ASN A 1 90 ? -11.488 -3.581 8.830 1.00 85.88 90 ASN A O 1
ATOM 698 N N . LEU A 1 91 ? -9.865 -2.270 7.983 1.00 84.00 91 LEU A N 1
ATOM 699 C CA . LEU A 1 91 ? -10.263 -1.046 8.692 1.00 84.00 91 LEU A CA 1
ATOM 700 C C . LEU A 1 91 ? -11.648 -0.570 8.239 1.00 84.00 91 LEU A C 1
ATOM 702 O O . LEU A 1 91 ? -12.459 -0.158 9.054 1.00 84.00 91 LEU A O 1
ATOM 706 N N . ASN A 1 92 ? -11.978 -0.674 6.955 1.00 82.44 92 ASN A N 1
ATOM 707 C CA . ASN A 1 92 ? -13.317 -0.319 6.477 1.00 82.44 92 ASN A CA 1
ATOM 708 C C . ASN A 1 92 ? -14.371 -1.412 6.721 1.00 82.44 92 ASN A C 1
ATOM 710 O O . ASN A 1 92 ? -15.565 -1.176 6.502 1.00 82.44 92 ASN A O 1
ATOM 714 N N . GLY A 1 93 ? -13.945 -2.597 7.161 1.00 82.94 93 GLY A N 1
ATOM 715 C CA . GLY A 1 93 ? -14.791 -3.758 7.397 1.00 82.94 93 GLY A CA 1
ATOM 716 C C . GLY A 1 93 ? -15.698 -3.633 8.623 1.00 82.94 93 GLY A C 1
ATOM 717 O O . GLY A 1 93 ? -15.924 -2.554 9.175 1.00 82.94 93 GLY A O 1
ATOM 718 N N . SER A 1 94 ? -16.252 -4.771 9.039 1.00 79.31 94 SER A N 1
ATOM 719 C CA . SER A 1 94 ? -17.184 -4.859 10.173 1.00 79.31 94 SER A CA 1
ATOM 720 C C . SER A 1 94 ? -16.485 -4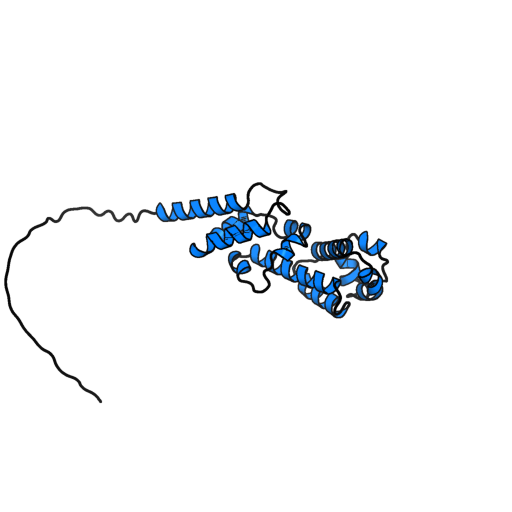.828 11.536 1.00 79.31 94 SER A C 1
ATOM 722 O O . SER A 1 94 ? -17.092 -4.437 12.525 1.00 79.31 94 SER A O 1
ATOM 724 N N . THR A 1 95 ? -15.215 -5.237 11.600 1.00 81.50 95 THR A N 1
ATOM 725 C CA . THR A 1 95 ? -14.433 -5.354 12.845 1.00 81.50 95 THR A CA 1
ATOM 726 C C . THR A 1 95 ? -13.085 -4.635 12.713 1.00 81.50 95 THR A C 1
ATOM 728 O O . THR A 1 95 ? -12.035 -5.283 12.673 1.00 81.50 95 THR A O 1
ATOM 731 N N . PRO A 1 96 ? -13.086 -3.293 12.632 1.00 83.00 96 PRO A N 1
ATOM 732 C CA . PRO A 1 96 ? -11.885 -2.504 12.337 1.00 83.00 96 PRO A CA 1
ATOM 733 C C . PRO A 1 96 ? -10.792 -2.601 13.408 1.00 83.00 96 PRO A C 1
ATOM 735 O O . PRO A 1 96 ? -9.606 -2.522 13.103 1.00 83.00 96 PRO A O 1
ATOM 738 N N . HIS A 1 97 ? -11.175 -2.812 14.667 1.00 80.44 97 HIS A N 1
ATOM 739 C CA . HIS A 1 97 ? -10.256 -2.888 15.804 1.00 80.44 97 HIS A CA 1
ATOM 740 C C . HIS A 1 97 ? -9.292 -4.086 15.736 1.00 80.44 97 HIS A C 1
ATOM 742 O O . HIS A 1 97 ? -8.205 -4.025 16.307 1.00 80.44 97 HIS A O 1
ATOM 748 N N . LEU A 1 98 ? -9.649 -5.157 15.014 1.00 84.75 98 LEU A N 1
ATOM 749 C CA . LEU A 1 98 ? -8.795 -6.342 14.870 1.00 84.75 98 LEU A CA 1
ATOM 750 C C . LEU A 1 98 ? -7.561 -6.086 14.001 1.00 84.75 98 LEU A C 1
ATOM 752 O O . LEU A 1 98 ? -6.582 -6.820 14.109 1.00 84.75 98 LEU A O 1
ATOM 756 N N . VAL A 1 99 ? -7.569 -5.032 13.179 1.00 86.56 99 VAL A N 1
ATOM 757 C CA . VAL A 1 99 ? -6.425 -4.672 12.330 1.00 86.56 99 VAL A CA 1
ATOM 758 C C . VAL A 1 99 ? -5.176 -4.397 13.157 1.00 86.56 99 VAL A C 1
ATOM 760 O O . VAL A 1 99 ? -4.082 -4.770 12.751 1.00 86.56 99 VAL A O 1
ATOM 763 N N . PHE A 1 100 ? -5.333 -3.809 14.342 1.00 84.25 100 PHE A N 1
ATOM 764 C CA . PHE A 1 100 ? -4.212 -3.500 15.230 1.00 84.25 100 PHE A CA 1
ATOM 765 C C . PHE A 1 100 ? -3.585 -4.740 15.880 1.00 84.25 100 PHE A C 1
ATOM 767 O O . PHE A 1 100 ? -2.492 -4.646 16.431 1.00 84.25 100 PHE A O 1
ATOM 774 N N . ALA A 1 101 ? -4.266 -5.887 15.826 1.00 84.94 101 ALA A N 1
ATOM 775 C CA . ALA A 1 101 ? -3.748 -7.171 16.290 1.00 84.94 101 ALA A CA 1
ATOM 776 C C . ALA A 1 101 ? -3.126 -8.009 15.154 1.00 84.94 101 ALA A C 1
ATOM 778 O O . ALA A 1 101 ? -2.578 -9.078 15.423 1.00 84.94 101 ALA A O 1
ATOM 779 N N . ASP A 1 102 ? -3.210 -7.558 13.895 1.00 87.44 102 ASP A N 1
ATOM 780 C CA . ASP A 1 102 ? -2.588 -8.239 12.757 1.00 87.44 102 ASP A CA 1
ATOM 781 C C . ASP A 1 102 ? -1.055 -8.166 12.878 1.00 87.44 102 ASP A C 1
ATOM 783 O O . ASP A 1 102 ? -0.481 -7.116 13.167 1.00 87.44 102 ASP A O 1
ATOM 787 N N . ARG A 1 103 ? -0.373 -9.287 12.628 1.00 88.31 103 ARG A N 1
ATOM 788 C CA . ARG A 1 103 ? 1.095 -9.370 12.634 1.00 88.31 103 ARG A CA 1
ATOM 789 C C . ARG A 1 103 ? 1.729 -8.465 11.577 1.00 88.31 103 ARG A C 1
ATOM 791 O O . ARG A 1 103 ? 2.842 -7.986 11.778 1.00 88.31 103 ARG A O 1
ATOM 798 N N . ASP A 1 104 ? 1.039 -8.261 10.460 1.00 87.94 104 ASP A N 1
ATOM 799 C CA . ASP A 1 104 ? 1.531 -7.441 9.354 1.00 87.94 104 ASP A CA 1
ATOM 800 C C . ASP A 1 104 ? 1.204 -5.949 9.547 1.00 87.94 104 ASP A C 1
ATOM 802 O O . ASP A 1 104 ? 1.541 -5.126 8.691 1.00 87.94 104 ASP A O 1
ATOM 806 N N . PHE A 1 105 ? 0.547 -5.579 10.656 1.00 87.88 105 PHE A N 1
ATOM 807 C CA . PHE A 1 105 ? 0.253 -4.188 10.968 1.00 87.88 105 PHE A CA 1
ATOM 808 C C . PHE A 1 105 ? 1.546 -3.402 11.198 1.00 87.88 105 PHE A C 1
ATOM 810 O O . PHE A 1 105 ? 2.315 -3.664 12.124 1.00 87.88 105 PHE A O 1
ATOM 817 N N . ASN A 1 106 ? 1.773 -2.398 10.352 1.00 87.81 106 ASN A N 1
ATOM 818 C CA . ASN A 1 106 ? 2.916 -1.511 10.468 1.00 87.81 106 ASN A CA 1
ATOM 819 C C . ASN A 1 106 ? 2.531 -0.083 10.071 1.00 87.81 106 ASN A C 1
ATOM 821 O O . ASN A 1 106 ? 2.172 0.186 8.923 1.00 87.81 106 ASN A O 1
ATOM 825 N N . ILE A 1 107 ? 2.666 0.836 11.026 1.00 85.75 107 ILE A N 1
ATOM 826 C CA . ILE A 1 107 ? 2.370 2.265 10.870 1.00 85.75 107 ILE A CA 1
ATOM 827 C C . ILE A 1 107 ? 3.205 2.884 9.740 1.00 85.75 107 ILE A C 1
ATOM 829 O O . ILE A 1 107 ? 2.709 3.715 8.982 1.00 85.75 107 ILE A O 1
ATOM 833 N N . SER A 1 108 ? 4.452 2.439 9.555 1.00 88.31 108 SER A N 1
ATOM 834 C CA . SER A 1 108 ? 5.337 2.965 8.513 1.00 88.31 108 SER A CA 1
ATOM 835 C C . SER A 1 108 ? 4.754 2.818 7.106 1.00 88.31 108 SER A C 1
ATOM 837 O O . SER A 1 108 ? 5.010 3.679 6.271 1.00 88.31 108 SER A O 1
ATOM 839 N N . PHE A 1 109 ? 3.933 1.795 6.836 1.00 87.50 109 PHE A N 1
ATOM 840 C CA . PHE A 1 109 ? 3.308 1.626 5.519 1.00 87.50 109 PHE A CA 1
ATOM 841 C C . PHE A 1 109 ? 2.275 2.718 5.225 1.00 87.50 109 PHE A C 1
ATOM 843 O O . PHE A 1 109 ? 2.170 3.163 4.084 1.00 87.50 109 PHE A O 1
ATOM 850 N N . PHE A 1 110 ? 1.560 3.193 6.248 1.00 86.38 110 PHE A N 1
ATOM 851 C CA . PHE A 1 110 ? 0.576 4.265 6.101 1.00 86.38 110 PHE A CA 1
ATOM 852 C C . PHE A 1 110 ? 1.245 5.605 5.765 1.00 86.38 110 PHE A C 1
ATOM 854 O O . PHE A 1 110 ? 0.729 6.361 4.945 1.00 86.38 110 PHE A O 1
ATOM 861 N N . HIS A 1 111 ? 2.429 5.868 6.327 1.00 86.81 111 HIS A N 1
ATOM 862 C CA . HIS A 1 111 ? 3.212 7.067 6.007 1.00 86.81 111 HIS A CA 1
ATOM 863 C C . HIS A 1 111 ? 4.038 6.936 4.720 1.00 86.81 111 HIS A C 1
ATOM 865 O O . HIS A 1 111 ? 4.375 7.947 4.108 1.00 86.81 111 HIS A O 1
ATOM 871 N N . GLU A 1 112 ? 4.384 5.715 4.2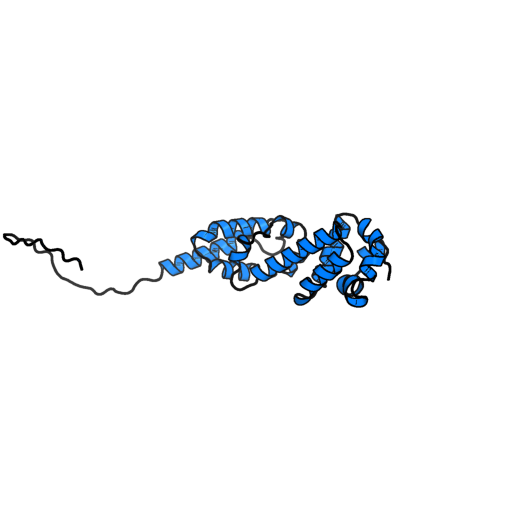95 1.00 86.69 112 GLU A N 1
ATOM 872 C CA . GLU A 1 112 ? 5.117 5.483 3.043 1.00 86.69 112 GLU A CA 1
ATOM 873 C C . GLU A 1 112 ? 4.243 5.772 1.809 1.00 86.69 112 GLU A C 1
ATOM 875 O O . GLU A 1 112 ? 4.756 6.263 0.800 1.00 86.69 112 GLU A O 1
ATOM 880 N N . PHE A 1 113 ? 2.929 5.518 1.897 1.00 87.94 113 PHE A N 1
ATOM 881 C CA . PHE A 1 113 ? 1.977 5.656 0.785 1.00 87.94 113 PHE A CA 1
ATOM 882 C C . PHE A 1 113 ? 0.762 6.539 1.142 1.00 87.94 113 PHE A C 1
ATOM 884 O O . PHE A 1 113 ? -0.379 6.072 1.088 1.00 87.94 113 PHE A O 1
ATOM 891 N N . PRO A 1 114 ? 0.967 7.829 1.470 1.00 85.56 114 PRO A N 1
ATOM 892 C CA . PRO A 1 114 ? -0.082 8.694 2.013 1.00 85.56 114 PRO A CA 1
ATOM 893 C C . PRO A 1 114 ? -1.259 8.913 1.051 1.00 85.56 114 PRO A C 1
ATOM 895 O O . PRO A 1 114 ? -2.418 8.861 1.456 1.00 85.56 114 PRO A O 1
ATOM 898 N N . GLU A 1 115 ? -0.977 9.083 -0.243 1.00 85.88 115 GLU A N 1
ATOM 899 C CA . GLU A 1 115 ? -2.000 9.250 -1.288 1.00 85.88 115 GLU A CA 1
ATOM 900 C C . GLU A 1 115 ? -2.903 8.016 -1.421 1.00 85.88 115 GLU A C 1
ATOM 902 O O . GLU A 1 115 ? -4.106 8.130 -1.661 1.00 85.88 115 GLU A O 1
ATOM 907 N N . LEU A 1 116 ? -2.331 6.822 -1.232 1.00 85.44 116 LEU A N 1
ATOM 908 C CA . LEU A 1 116 ? -3.089 5.579 -1.267 1.00 85.44 116 LEU A CA 1
ATOM 909 C C . LEU A 1 116 ? -3.995 5.457 -0.039 1.00 85.44 116 LEU A C 1
ATOM 911 O O . LEU A 1 116 ? -5.159 5.089 -0.181 1.00 85.44 116 LEU A O 1
ATOM 915 N N . VAL A 1 117 ? -3.494 5.814 1.148 1.00 85.06 117 VAL A N 1
ATOM 916 C CA . VAL A 1 117 ? -4.296 5.817 2.381 1.00 85.06 117 VAL A CA 1
ATOM 917 C C . VAL A 1 117 ? -5.472 6.781 2.270 1.00 85.06 117 VAL A C 1
ATOM 919 O O . VAL A 1 117 ? -6.592 6.385 2.579 1.00 85.06 117 VAL A O 1
ATOM 922 N N . ALA A 1 118 ? -5.250 7.998 1.766 1.00 82.62 118 ALA A N 1
ATOM 923 C CA . ALA A 1 118 ? -6.308 8.996 1.597 1.00 82.62 118 ALA A CA 1
ATOM 924 C C . ALA A 1 118 ? -7.462 8.492 0.708 1.00 82.62 118 ALA A C 1
ATOM 926 O O . ALA A 1 118 ? -8.629 8.749 0.993 1.00 82.62 118 ALA A O 1
ATOM 927 N N . LYS A 1 119 ? -7.156 7.719 -0.345 1.00 82.69 119 LYS A N 1
ATOM 928 C CA . LYS A 1 119 ? -8.186 7.116 -1.207 1.00 82.69 119 LYS A CA 1
ATOM 929 C C . LYS A 1 119 ? -8.858 5.898 -0.567 1.00 82.69 119 LYS A C 1
ATOM 931 O O . LYS A 1 119 ? -10.049 5.681 -0.780 1.00 82.69 119 LYS A O 1
ATOM 936 N N . LEU A 1 120 ? -8.102 5.077 0.164 1.00 79.62 120 LEU A N 1
ATOM 937 C CA . LEU A 1 120 ? -8.609 3.831 0.741 1.00 79.62 120 LEU A CA 1
ATOM 938 C C . LEU A 1 120 ? -9.393 4.040 2.038 1.00 79.62 120 LEU A C 1
ATOM 940 O O . LEU A 1 120 ? -10.288 3.248 2.315 1.00 79.62 120 LEU A O 1
ATOM 944 N N . VAL A 1 121 ? -9.104 5.080 2.821 1.00 77.00 121 VAL A N 1
ATOM 945 C CA . VAL A 1 121 ? -9.794 5.383 4.087 1.00 77.00 121 VAL A CA 1
ATOM 946 C C . VAL A 1 121 ? -10.444 6.772 4.003 1.00 77.00 121 VAL A C 1
ATOM 948 O O . VAL A 1 121 ? -9.966 7.719 4.618 1.00 77.00 121 VAL A O 1
ATOM 951 N N . PRO A 1 122 ? -11.529 6.932 3.222 1.00 64.62 122 PRO A N 1
ATOM 952 C CA . PRO A 1 122 ? -12.081 8.252 2.918 1.00 64.62 122 PRO A CA 1
ATOM 953 C C . PRO A 1 122 ? -12.961 8.851 4.027 1.00 64.62 122 PRO A C 1
ATOM 955 O O . PRO A 1 122 ? -13.283 10.032 3.957 1.00 64.62 122 PRO A O 1
ATOM 958 N N . ASN A 1 123 ? -13.407 8.073 5.024 1.00 72.44 123 ASN A N 1
ATOM 959 C CA . ASN A 1 123 ? -14.334 8.569 6.047 1.00 72.44 123 ASN A CA 1
ATOM 960 C C . ASN A 1 123 ? -13.917 8.146 7.462 1.00 72.44 123 ASN A C 1
ATOM 962 O O . ASN A 1 123 ? -14.273 7.069 7.945 1.00 72.44 123 ASN A O 1
ATOM 966 N N . MET A 1 124 ? -13.177 9.036 8.127 1.00 71.94 124 MET A N 1
ATOM 967 C CA . MET A 1 124 ? -12.663 8.817 9.482 1.00 71.94 124 MET A CA 1
ATOM 968 C C . MET A 1 124 ? -13.764 8.747 10.535 1.00 71.94 124 MET A C 1
ATOM 970 O O . MET A 1 124 ? -13.654 7.960 11.470 1.00 71.94 124 MET A O 1
ATOM 974 N N . LYS A 1 125 ? -14.851 9.504 10.364 1.00 72.19 125 LYS A N 1
ATOM 975 C CA . LYS A 1 125 ? -15.987 9.477 11.289 1.00 72.19 125 LYS A CA 1
ATOM 976 C C . LYS A 1 125 ? -16.682 8.114 11.283 1.00 72.19 125 LYS A C 1
ATOM 978 O O . LYS A 1 125 ? -16.939 7.533 12.330 1.00 72.19 125 LYS A O 1
ATOM 983 N N . ALA A 1 126 ? -16.922 7.556 10.097 1.00 77.56 126 ALA A N 1
ATOM 984 C CA . ALA A 1 126 ? -17.494 6.216 9.986 1.00 77.56 126 ALA A CA 1
ATOM 985 C C . ALA A 1 126 ? -16.562 5.143 10.581 1.00 77.56 126 ALA A C 1
ATOM 987 O O . ALA A 1 126 ? -17.026 4.145 11.134 1.00 77.56 126 ALA A O 1
ATOM 988 N N . LEU A 1 127 ? -15.243 5.340 10.477 1.00 79.81 127 LEU A N 1
ATOM 989 C CA . LEU A 1 127 ? -14.256 4.445 11.074 1.00 79.81 127 LEU A CA 1
ATOM 990 C C . LEU A 1 127 ? -14.275 4.515 12.607 1.00 79.81 127 LEU A C 1
ATOM 992 O O . LEU A 1 127 ? -14.297 3.471 13.259 1.00 79.81 127 LEU A O 1
ATOM 996 N N . SER A 1 128 ? -14.294 5.718 13.182 1.00 75.94 128 SER A N 1
ATOM 997 C CA . SER A 1 128 ? -14.306 5.918 14.633 1.00 75.94 128 SER A CA 1
ATOM 998 C C . SER A 1 128 ? -15.596 5.397 15.273 1.00 75.94 128 SER A C 1
ATOM 1000 O O . SER A 1 128 ? -15.523 4.709 16.291 1.00 75.94 128 SER A O 1
ATOM 1002 N N . GLU A 1 129 ? -16.752 5.598 14.633 1.00 78.50 129 GLU A N 1
ATOM 1003 C CA . GLU A 1 129 ? -18.038 5.015 15.049 1.00 78.50 129 GLU A CA 1
ATOM 1004 C C . GLU A 1 129 ? -17.986 3.479 15.086 1.00 78.50 129 GLU A C 1
ATOM 1006 O O . GLU A 1 129 ? -18.371 2.861 16.080 1.00 78.50 129 GLU A O 1
ATOM 1011 N N . LYS A 1 130 ? -17.443 2.847 14.036 1.00 79.88 130 LYS A N 1
ATOM 1012 C CA . LYS A 1 130 ? -17.267 1.386 13.987 1.00 79.88 130 LYS A CA 1
ATOM 1013 C C . LYS A 1 130 ? -16.230 0.873 14.984 1.00 79.88 130 LYS A C 1
ATOM 1015 O O . LYS A 1 130 ? -16.320 -0.262 15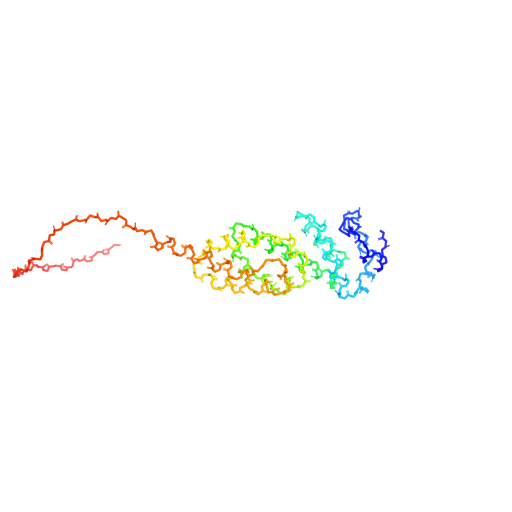.433 1.00 79.88 130 LYS A O 1
ATOM 1020 N N . MET A 1 131 ? -15.212 1.661 15.318 1.00 79.06 131 MET A N 1
ATOM 1021 C CA . MET A 1 131 ? -14.225 1.271 16.326 1.00 79.06 131 MET A CA 1
ATOM 1022 C C . MET A 1 131 ? -14.759 1.411 17.750 1.00 79.06 131 MET A C 1
ATOM 1024 O O . MET A 1 131 ? -14.325 0.669 18.630 1.00 79.06 131 MET A O 1
ATOM 1028 N N . ALA A 1 132 ? -15.718 2.306 17.983 1.00 77.12 132 ALA A N 1
ATOM 1029 C CA . ALA A 1 132 ? -16.339 2.474 19.291 1.00 77.12 132 ALA A CA 1
ATOM 1030 C C . ALA A 1 132 ? -17.141 1.228 19.717 1.00 77.12 132 ALA A C 1
ATOM 1032 O O . ALA A 1 132 ? -17.260 0.946 20.905 1.00 77.12 132 ALA A O 1
ATOM 1033 N N . THR A 1 133 ? -17.568 0.384 18.767 1.00 76.69 133 THR A N 1
ATOM 1034 C CA . THR A 1 133 ? -18.203 -0.912 19.072 1.00 76.69 133 THR A CA 1
ATOM 1035 C C . THR A 1 133 ? -17.235 -1.969 19.627 1.00 76.69 133 THR A C 1
ATOM 1037 O O . THR A 1 133 ? -17.665 -3.080 19.936 1.00 76.69 133 THR A O 1
ATOM 1040 N N . ALA A 1 134 ? -15.931 -1.682 19.707 1.00 76.06 134 ALA A N 1
ATOM 1041 C CA . ALA A 1 134 ? -14.947 -2.574 20.318 1.00 76.06 134 ALA A CA 1
ATOM 1042 C C . ALA A 1 134 ? -15.114 -2.654 21.848 1.00 76.06 134 ALA A C 1
ATOM 1044 O O . ALA A 1 134 ? -15.792 -1.835 22.466 1.00 76.06 134 ALA A O 1
ATOM 1045 N N . ALA A 1 135 ? -14.469 -3.637 22.481 1.00 74.69 135 ALA A N 1
ATOM 1046 C CA . ALA A 1 135 ? -14.491 -3.765 23.935 1.00 74.69 135 ALA A CA 1
ATOM 1047 C C . ALA A 1 135 ? -13.812 -2.558 24.606 1.00 74.69 135 ALA A C 1
ATOM 1049 O O . ALA A 1 135 ? -12.743 -2.116 24.180 1.00 74.69 135 ALA A O 1
ATOM 1050 N N . SER A 1 136 ? -14.387 -2.073 25.709 1.00 72.12 136 SER A N 1
ATOM 1051 C CA . SER A 1 136 ? -13.954 -0.834 26.369 1.00 72.12 136 SER A CA 1
ATOM 1052 C C . SER A 1 136 ? -12.494 -0.823 26.835 1.00 72.12 136 SER A C 1
ATOM 1054 O O . SER A 1 136 ? -11.866 0.233 26.876 1.00 72.12 136 SER A O 1
ATOM 1056 N N . GLY A 1 137 ? -11.910 -1.996 27.098 1.00 77.62 137 GLY A N 1
ATOM 1057 C CA . GLY A 1 137 ? -10.489 -2.146 27.426 1.00 77.62 137 GLY A CA 1
ATOM 1058 C C . GLY A 1 137 ? -9.521 -1.844 26.273 1.00 77.62 137 GLY A C 1
ATOM 1059 O O . GLY A 1 137 ? -8.326 -1.695 26.510 1.00 77.62 137 GLY A O 1
ATOM 1060 N N . GLN A 1 138 ? -10.002 -1.737 25.031 1.00 79.62 138 GLN A N 1
ATOM 1061 C CA . GLN A 1 138 ? -9.165 -1.511 23.847 1.00 79.62 138 GLN A CA 1
ATOM 1062 C C . GLN A 1 138 ? -9.149 -0.049 23.384 1.00 79.62 138 GLN A C 1
ATOM 1064 O O . GLN A 1 138 ? -8.312 0.313 22.558 1.00 79.62 138 GLN A O 1
ATOM 1069 N N . TYR A 1 139 ? -10.017 0.812 23.924 1.00 82.12 139 TYR A N 1
ATOM 1070 C CA . TYR A 1 139 ? -10.184 2.182 23.431 1.00 82.12 139 TYR A CA 1
ATOM 1071 C C . TYR A 1 139 ? -8.909 3.026 23.518 1.00 82.12 139 TYR A C 1
ATOM 1073 O O . TYR A 1 139 ? -8.574 3.711 22.558 1.00 82.12 139 TYR A O 1
ATOM 1081 N N . SER A 1 140 ? -8.152 2.942 24.617 1.00 81.12 140 SER A N 1
ATOM 1082 C CA . SER A 1 140 ? -6.901 3.707 24.762 1.00 81.12 140 SER A CA 1
ATOM 1083 C C . SER A 1 140 ? -5.848 3.300 23.723 1.00 81.12 140 SER A C 1
ATOM 1085 O O . SER A 1 140 ? -5.205 4.153 23.110 1.00 81.12 140 SER A O 1
ATOM 1087 N N . MET A 1 141 ? -5.710 1.994 23.471 1.00 84.06 141 MET A N 1
ATOM 1088 C CA . MET A 1 141 ? -4.812 1.475 22.441 1.00 84.06 141 MET A CA 1
ATOM 1089 C C . MET A 1 141 ? -5.267 1.920 21.048 1.00 84.06 141 MET A C 1
ATOM 1091 O O . MET A 1 141 ? -4.448 2.418 20.281 1.00 84.06 141 MET A O 1
ATOM 1095 N N . ILE A 1 142 ? -6.558 1.777 20.737 1.00 82.94 142 ILE A N 1
ATOM 1096 C CA . ILE A 1 142 ? -7.138 2.179 19.450 1.00 82.94 142 ILE A CA 1
ATOM 1097 C C . ILE A 1 142 ? -6.912 3.675 19.203 1.00 82.94 142 ILE A C 1
ATOM 1099 O O . ILE A 1 142 ? -6.378 4.038 18.159 1.00 82.94 142 ILE A O 1
ATOM 1103 N N . ALA A 1 143 ? -7.228 4.531 20.179 1.00 80.19 143 ALA A N 1
ATOM 1104 C CA . ALA A 1 143 ? -7.031 5.976 20.080 1.00 80.19 143 ALA A CA 1
ATOM 1105 C C . ALA A 1 143 ? -5.567 6.329 19.785 1.00 80.19 143 ALA A C 1
ATOM 1107 O O . ALA A 1 143 ? -5.280 7.124 18.892 1.00 80.19 143 ALA A O 1
ATOM 1108 N N . ARG A 1 144 ? -4.626 5.683 20.487 1.00 83.56 144 ARG A N 1
ATOM 1109 C CA . ARG A 1 144 ? -3.193 5.882 20.253 1.00 83.56 144 ARG A CA 1
ATOM 1110 C C . ARG A 1 144 ? -2.772 5.440 18.850 1.00 83.56 144 ARG A C 1
ATOM 1112 O O . ARG A 1 144 ? -1.995 6.142 18.214 1.00 83.56 144 ARG A O 1
ATOM 1119 N N . GLN A 1 145 ? -3.248 4.294 18.366 1.00 83.88 145 GLN A N 1
ATOM 1120 C CA . GLN A 1 145 ? -2.887 3.800 17.032 1.00 83.88 145 GLN A CA 1
ATOM 1121 C C . GLN A 1 145 ? -3.469 4.675 15.919 1.00 83.88 145 GLN A C 1
ATOM 1123 O O . GLN A 1 145 ? -2.767 4.982 14.958 1.00 83.88 145 GLN A O 1
ATOM 1128 N N . LEU A 1 146 ? -4.712 5.136 16.075 1.00 79.62 146 LEU A N 1
ATOM 1129 C CA . LEU A 1 146 ? -5.328 6.097 15.161 1.00 79.62 146 LEU A CA 1
ATOM 1130 C C . LEU A 1 146 ? -4.535 7.403 15.111 1.00 79.62 146 LEU A C 1
ATOM 1132 O O . LEU A 1 146 ? -4.220 7.874 14.023 1.00 79.62 146 LEU A O 1
ATOM 1136 N N . ALA A 1 147 ? -4.144 7.940 16.269 1.00 80.50 147 ALA A N 1
ATOM 1137 C CA . ALA A 1 147 ? -3.326 9.145 16.330 1.00 80.50 147 ALA A CA 1
ATOM 1138 C C . ALA A 1 147 ? -1.990 8.968 15.594 1.00 80.50 147 ALA A C 1
ATOM 1140 O O . ALA A 1 147 ? -1.558 9.880 14.897 1.00 80.50 147 ALA A O 1
ATOM 1141 N N . LEU A 1 148 ? -1.350 7.797 15.698 1.00 81.94 148 LEU A N 1
ATOM 1142 C CA . LEU A 1 148 ? -0.092 7.519 14.998 1.00 81.94 148 LEU A CA 1
ATOM 1143 C C . LEU A 1 148 ? -0.281 7.417 13.481 1.00 81.94 148 LEU A C 1
ATOM 1145 O O . LEU A 1 148 ? 0.463 8.054 12.744 1.00 81.94 148 LEU A O 1
ATOM 1149 N N . ILE A 1 149 ? -1.282 6.667 13.010 1.00 79.31 149 ILE A N 1
ATOM 1150 C CA . ILE A 1 149 ? -1.565 6.531 11.571 1.00 79.31 149 ILE A CA 1
ATOM 1151 C C . ILE A 1 149 ? -1.909 7.897 10.971 1.00 79.31 149 ILE A C 1
ATOM 1153 O O . ILE A 1 149 ? -1.357 8.281 9.943 1.00 79.31 149 ILE A O 1
ATOM 1157 N N . PHE A 1 150 ? -2.797 8.638 11.633 1.00 74.12 150 PHE A N 1
ATOM 1158 C CA . PHE A 1 150 ? -3.344 9.908 11.162 1.00 74.12 150 PHE A CA 1
ATOM 1159 C C . PHE A 1 150 ? -2.665 11.115 11.820 1.00 74.12 150 PHE A C 1
ATOM 1161 O O . PHE A 1 150 ? -3.287 12.149 12.021 1.00 74.12 150 PHE A O 1
ATOM 1168 N N . SER A 1 151 ? -1.379 11.020 12.157 1.00 72.00 151 SER A N 1
ATOM 1169 C CA . SER A 1 151 ? -0.600 12.208 12.532 1.00 72.00 151 SER A CA 1
ATOM 1170 C C . SER A 1 151 ? -0.465 13.171 11.335 1.00 72.00 151 SER A C 1
ATOM 1172 O O . SER A 1 151 ? -0.626 12.738 10.189 1.00 72.00 151 SER A O 1
ATOM 1174 N N . GLU A 1 152 ? -0.118 14.444 11.602 1.00 54.84 152 GLU A N 1
ATOM 1175 C CA . GLU A 1 152 ? 0.014 15.629 10.704 1.00 54.84 152 GLU A CA 1
ATOM 1176 C C . GLU A 1 152 ? 0.343 15.383 9.212 1.00 54.84 152 GLU A C 1
ATOM 1178 O O . GLU A 1 152 ? -0.052 16.164 8.352 1.00 54.84 152 GLU A O 1
ATOM 1183 N N . SER A 1 153 ? 1.046 14.300 8.868 1.00 53.09 153 SER A N 1
ATOM 1184 C CA . SER A 1 153 ? 1.364 13.911 7.488 1.00 53.09 153 SER A CA 1
ATOM 1185 C C . SER A 1 153 ? 0.163 13.521 6.606 1.00 53.09 153 SER A C 1
ATOM 1187 O O . SER A 1 153 ? 0.240 13.708 5.393 1.00 53.09 153 SER A O 1
ATOM 1189 N N . LEU A 1 154 ? -0.928 12.985 7.178 1.00 54.44 154 LEU A N 1
ATOM 1190 C CA . LEU A 1 154 ? -2.135 12.576 6.429 1.00 54.44 154 LEU A CA 1
ATOM 1191 C C . LEU A 1 154 ? -3.317 13.538 6.618 1.00 54.44 154 LEU A C 1
ATOM 1193 O O . LEU A 1 154 ? -4.232 13.573 5.797 1.00 54.44 154 LEU A O 1
ATOM 1197 N N . VAL A 1 155 ? -3.292 14.336 7.685 1.00 52.53 155 VAL A N 1
ATOM 1198 C CA . VAL A 1 155 ? -4.395 15.204 8.112 1.00 52.53 155 VAL A CA 1
ATOM 1199 C C . VAL A 1 155 ? -4.211 16.595 7.517 1.00 52.53 155 VAL A C 1
ATOM 1201 O O . VAL A 1 155 ? -3.807 17.546 8.171 1.00 52.53 155 VAL A O 1
ATOM 1204 N N . LYS A 1 156 ? -4.491 16.708 6.218 1.00 53.34 156 LYS A N 1
ATOM 1205 C CA . LYS A 1 156 ? -4.986 17.971 5.638 1.00 53.34 156 LYS A CA 1
ATOM 1206 C C . LYS A 1 156 ? -6.504 17.945 5.427 1.00 53.34 156 LYS A C 1
ATOM 1208 O O . LYS A 1 156 ? -7.070 18.938 4.984 1.00 53.34 156 LYS A O 1
ATOM 1213 N N . GLN A 1 157 ? -7.149 16.813 5.717 1.00 48.19 157 GLN A N 1
ATOM 1214 C CA . GLN A 1 157 ? -8.598 16.651 5.717 1.00 48.19 157 GLN A CA 1
ATOM 1215 C C . GLN A 1 157 ? -9.059 16.407 7.153 1.00 48.19 157 GLN A C 1
ATOM 1217 O O . GLN A 1 157 ? -8.758 15.363 7.719 1.00 48.19 157 GLN A O 1
ATOM 1222 N N . ASP A 1 158 ? -9.784 17.386 7.680 1.00 46.16 158 ASP A N 1
ATOM 1223 C CA . ASP A 1 158 ? -10.499 17.414 8.955 1.00 46.16 158 ASP A CA 1
ATOM 1224 C C . ASP A 1 158 ? -9.680 17.316 10.245 1.00 46.16 158 ASP A C 1
ATOM 1226 O O . ASP A 1 158 ? -9.017 16.329 10.560 1.00 46.16 158 ASP A O 1
ATOM 1230 N N . ASP A 1 159 ? -9.824 18.378 11.034 1.00 51.50 159 ASP A N 1
ATOM 1231 C CA . ASP A 1 159 ? -9.351 18.489 12.397 1.00 51.50 159 ASP A CA 1
ATOM 1232 C C . ASP A 1 159 ? -9.749 17.255 13.236 1.00 51.50 159 ASP A C 1
ATOM 1234 O O . ASP A 1 159 ? -10.919 16.891 13.398 1.00 51.50 159 ASP A O 1
ATOM 1238 N N . ASP A 1 160 ? -8.712 16.661 13.825 1.00 58.81 160 ASP A N 1
ATOM 1239 C CA . ASP A 1 160 ? -8.755 16.004 15.127 1.00 58.81 160 ASP A CA 1
ATOM 1240 C C . ASP A 1 160 ? -9.412 14.606 15.217 1.00 58.81 160 ASP A C 1
ATOM 1242 O O . ASP A 1 160 ? -10.351 14.351 15.975 1.00 58.81 160 ASP A O 1
ATOM 1246 N N . CYS A 1 161 ? -8.851 13.643 14.472 1.00 56.69 161 CYS A N 1
ATOM 1247 C CA . CYS A 1 161 ? -9.210 12.213 14.515 1.00 56.69 161 CYS A CA 1
ATOM 1248 C C . CYS A 1 161 ? -9.266 11.635 15.948 1.00 56.69 161 CYS A C 1
ATOM 1250 O O . CYS A 1 161 ? -10.177 10.871 16.289 1.00 56.69 161 CYS A O 1
ATOM 1252 N N . THR A 1 162 ? -8.323 12.028 16.809 1.00 59.00 162 THR A N 1
ATOM 1253 C CA . THR A 1 162 ? -8.254 11.579 18.208 1.00 59.00 162 THR A CA 1
ATOM 1254 C C . THR A 1 162 ? -9.425 12.112 19.026 1.00 59.00 162 THR A C 1
ATOM 1256 O O . THR A 1 162 ? -10.032 11.365 19.799 1.00 59.00 162 THR A O 1
ATOM 1259 N N . ASN A 1 163 ? -9.790 13.377 18.812 1.00 64.31 163 ASN A N 1
ATOM 1260 C CA . ASN A 1 163 ? -10.904 14.004 19.511 1.00 64.31 163 ASN A CA 1
ATOM 1261 C C . ASN A 1 163 ? -12.258 13.464 19.037 1.00 64.31 163 ASN A C 1
ATOM 1263 O O . ASN A 1 163 ? -13.154 13.281 19.861 1.00 64.31 163 ASN A O 1
ATOM 1267 N N . GLN A 1 164 ? -12.397 13.105 17.755 1.00 69.25 164 GLN A N 1
ATOM 1268 C CA . GLN A 1 164 ? -13.619 12.474 17.242 1.00 69.25 164 GLN A CA 1
ATOM 1269 C C . GLN A 1 164 ? -13.857 11.082 17.845 1.00 69.25 164 GLN A C 1
ATOM 1271 O O . GLN A 1 164 ? -14.957 10.798 18.317 1.00 69.25 164 GLN A O 1
ATOM 1276 N N . PHE A 1 165 ? -12.838 10.214 17.875 1.00 72.31 165 PHE A N 1
ATOM 1277 C CA . PHE A 1 165 ? -12.978 8.895 18.503 1.00 72.31 165 PHE A CA 1
ATOM 1278 C C . PHE A 1 165 ? -13.218 9.003 20.016 1.00 72.31 165 PHE A C 1
ATOM 1280 O O . PHE A 1 165 ? -14.085 8.310 20.549 1.00 72.31 165 PHE A O 1
ATOM 1287 N N . GLY A 1 166 ? -12.505 9.907 20.700 1.00 73.31 166 GLY A N 1
ATOM 1288 C CA . GLY A 1 166 ? -12.702 10.170 22.127 1.00 73.31 166 GLY A CA 1
ATOM 1289 C C . GLY A 1 166 ? -14.133 10.602 22.459 1.00 73.31 166 GLY A C 1
ATOM 1290 O O . GLY A 1 166 ? -14.743 10.033 23.364 1.00 73.31 166 GLY A O 1
ATOM 1291 N N . ALA A 1 167 ? -14.697 11.534 21.684 1.00 74.88 167 ALA A N 1
ATOM 1292 C CA . ALA A 1 167 ? -16.066 12.013 21.870 1.00 74.88 167 ALA A CA 1
ATOM 1293 C C . ALA A 1 167 ? -17.113 10.895 21.708 1.00 74.88 167 ALA A C 1
ATOM 1295 O O . ALA A 1 167 ? -18.026 10.787 22.527 1.00 74.88 167 ALA A O 1
ATOM 1296 N N . ILE A 1 168 ? -16.959 10.029 20.697 1.00 75.25 168 ILE A N 1
ATOM 1297 C CA . ILE A 1 168 ? -17.889 8.914 20.443 1.00 75.25 168 ILE A CA 1
ATOM 1298 C C . ILE A 1 168 ? -17.831 7.881 21.574 1.00 75.25 168 ILE A C 1
ATOM 1300 O O . ILE A 1 168 ? -18.867 7.409 22.045 1.00 75.25 168 ILE A O 1
ATOM 1304 N N . VAL A 1 169 ? -16.627 7.532 22.034 1.00 77.38 169 VAL A N 1
ATOM 1305 C CA . VAL A 1 169 ? -16.451 6.598 23.154 1.00 77.38 169 VAL A CA 1
ATOM 1306 C C . VAL A 1 169 ? -17.068 7.162 24.435 1.00 77.38 169 VAL A C 1
ATOM 1308 O O . VAL A 1 169 ? -17.755 6.436 25.157 1.00 77.38 169 VAL A O 1
ATOM 1311 N N . GLU A 1 170 ? -16.862 8.449 24.718 1.00 77.06 170 GLU A N 1
ATOM 1312 C CA . GLU A 1 170 ? -17.429 9.097 25.901 1.00 77.06 170 GLU A CA 1
ATOM 1313 C C . GLU A 1 170 ? -18.966 9.151 25.845 1.00 77.06 170 GLU A C 1
ATOM 1315 O O . GLU A 1 170 ? -19.637 8.868 26.841 1.00 77.06 170 GLU A O 1
ATOM 1320 N N . GLU A 1 171 ? -19.547 9.441 24.677 1.00 77.75 171 GLU A N 1
ATOM 1321 C CA . GLU A 1 171 ? -20.996 9.403 24.463 1.00 77.75 171 GLU A CA 1
ATOM 1322 C C . GLU A 1 171 ? -21.572 7.993 24.678 1.00 77.75 171 GLU A C 1
ATOM 1324 O O . GLU A 1 171 ? -22.566 7.829 25.397 1.00 77.75 171 GLU A O 1
ATOM 1329 N N . GLN A 1 172 ? -20.914 6.958 24.147 1.00 71.00 172 GLN A N 1
ATOM 1330 C CA . GLN A 1 172 ? -21.331 5.571 24.357 1.00 71.00 172 GLN A CA 1
ATOM 1331 C C . GLN A 1 172 ? -21.249 5.163 25.832 1.00 71.00 172 GLN A C 1
ATOM 1333 O O . GLN A 1 172 ? -22.209 4.597 26.361 1.00 71.00 172 GLN A O 1
ATOM 1338 N N . GLN A 1 173 ? -20.175 5.516 26.542 1.00 70.81 173 GLN A N 1
ATOM 1339 C CA . GLN A 1 173 ? -20.052 5.238 27.978 1.00 70.81 173 GLN A CA 1
ATOM 1340 C C . GLN A 1 173 ? -21.130 5.956 28.804 1.00 70.81 173 GLN A C 1
ATOM 1342 O O . GLN A 1 173 ? -21.719 5.358 29.710 1.00 70.81 173 GLN A O 1
ATOM 1347 N N . ARG A 1 174 ? -21.456 7.210 28.461 1.00 71.69 174 ARG A N 1
ATOM 1348 C CA . ARG A 1 174 ? -22.545 7.964 29.103 1.00 71.69 174 ARG A CA 1
ATOM 1349 C C . ARG A 1 174 ? -23.918 7.345 28.831 1.00 71.69 174 ARG A C 1
ATOM 1351 O O . ARG A 1 174 ? -24.757 7.352 29.728 1.00 71.69 174 ARG A O 1
ATOM 1358 N N . SER A 1 175 ? -24.164 6.795 27.641 1.00 65.94 175 SER A N 1
ATOM 1359 C CA . SER A 1 175 ? -25.431 6.117 27.315 1.00 65.94 175 SER A CA 1
ATOM 1360 C C . SER A 1 175 ? -25.638 4.824 28.122 1.00 65.94 175 SER A C 1
ATOM 1362 O O . SER A 1 175 ? -26.737 4.576 28.625 1.00 65.94 175 SER A O 1
ATOM 1364 N N . ILE A 1 176 ? -24.564 4.059 28.352 1.00 61.31 176 ILE A N 1
ATOM 1365 C CA . ILE A 1 176 ? -24.581 2.849 29.187 1.00 61.31 176 ILE A CA 1
ATOM 1366 C C . ILE A 1 176 ? -24.874 3.217 30.649 1.00 61.31 176 ILE A C 1
ATOM 1368 O O . ILE A 1 176 ? -25.713 2.585 31.284 1.00 61.31 176 ILE A O 1
ATOM 1372 N N . GLN A 1 177 ? -24.265 4.289 31.170 1.00 59.59 177 GLN A N 1
ATOM 1373 C CA . GLN A 1 177 ? -24.528 4.772 32.535 1.00 59.59 177 GLN A CA 1
ATOM 1374 C C . GLN A 1 177 ? -25.917 5.412 32.707 1.00 59.59 177 GLN A C 1
ATOM 1376 O O . GLN A 1 177 ? -26.464 5.412 33.808 1.00 59.59 177 GLN A O 1
ATOM 1381 N N . ARG A 1 178 ? -26.504 5.961 31.636 1.00 53.66 178 ARG A N 1
ATOM 1382 C CA . ARG A 1 178 ? -27.836 6.590 31.652 1.00 53.66 178 ARG A CA 1
ATOM 1383 C C . ARG A 1 178 ? -28.995 5.614 31.489 1.00 53.66 178 ARG A C 1
ATOM 1385 O O . ARG A 1 178 ? -30.126 6.081 31.536 1.00 53.66 178 ARG A O 1
ATOM 1392 N N . SER A 1 179 ? -28.749 4.314 31.329 1.00 43.34 179 SER A N 1
ATOM 1393 C CA . SER A 1 179 ? -29.791 3.283 31.370 1.00 43.34 179 SER A CA 1
ATOM 1394 C C . SER A 1 179 ? -30.140 2.990 32.834 1.00 43.34 179 SER A C 1
ATOM 1396 O O . SER A 1 179 ? -29.401 2.254 33.486 1.00 43.34 179 SER A O 1
ATOM 1398 N N . PRO A 1 180 ? -31.221 3.547 33.415 1.00 46.38 180 PRO A N 1
ATOM 1399 C CA . PRO A 1 180 ? -31.592 3.217 34.774 1.00 46.38 180 PRO A CA 1
ATOM 1400 C C . PRO A 1 180 ? -32.392 1.922 34.695 1.00 46.38 180 PRO A C 1
ATOM 1402 O O . PRO A 1 180 ? -33.455 1.883 34.071 1.00 46.38 180 PRO A O 1
ATOM 1405 N N . SER A 1 181 ? -31.915 0.875 35.359 1.00 45.03 181 SER A N 1
ATOM 1406 C CA . SER A 1 181 ? -32.750 -0.245 35.777 1.00 45.03 181 SER A CA 1
ATOM 1407 C C . SER A 1 181 ? -33.945 0.328 36.538 1.00 45.03 181 SER A C 1
ATOM 1409 O O . SER A 1 181 ? -33.863 0.707 37.707 1.00 45.03 181 SER A O 1
ATOM 1411 N N . ARG A 1 182 ? -35.056 0.493 35.825 1.00 45.00 182 ARG A N 1
ATOM 1412 C CA . ARG A 1 182 ? -36.324 0.983 36.345 1.00 45.00 182 ARG A CA 1
ATOM 1413 C C . ARG A 1 182 ? -37.058 -0.204 36.959 1.00 45.00 182 ARG A C 1
ATOM 1415 O O . ARG A 1 182 ? -38.104 -0.595 36.473 1.00 45.00 182 ARG A O 1
ATOM 1422 N N . GLU A 1 183 ? -36.516 -0.732 38.049 1.00 43.28 183 GLU A N 1
ATOM 1423 C CA . GLU A 1 183 ? -37.270 -1.511 39.033 1.00 43.28 183 GLU A CA 1
ATOM 1424 C C . GLU A 1 183 ? -37.208 -0.763 40.364 1.00 43.28 183 GLU A C 1
ATOM 1426 O O . GLU A 1 183 ? -36.524 -1.125 41.314 1.00 43.28 183 GLU A O 1
ATOM 1431 N N . ARG A 1 184 ? -37.929 0.362 40.412 1.00 41.44 184 ARG A N 1
ATOM 1432 C CA . ARG A 1 184 ? -38.436 0.890 41.676 1.00 41.44 184 ARG A CA 1
ATOM 1433 C C . ARG A 1 184 ? -39.782 0.228 41.927 1.00 41.44 184 ARG A C 1
ATOM 1435 O O . ARG A 1 184 ? -40.797 0.772 41.506 1.00 41.44 184 ARG A O 1
ATOM 1442 N N . ASN A 1 185 ? -39.781 -0.877 42.659 1.00 36.62 185 ASN A N 1
ATOM 1443 C CA . ASN A 1 185 ? -40.880 -1.157 43.570 1.00 36.62 185 ASN A CA 1
ATOM 1444 C C . ASN A 1 185 ? -40.417 -0.810 44.991 1.00 36.62 185 ASN A C 1
ATOM 1446 O O . ASN A 1 185 ? -39.652 -1.523 45.627 1.00 36.62 185 ASN A O 1
ATOM 1450 N N . SER A 1 186 ? -40.884 0.362 45.431 1.00 39.44 186 SER A N 1
ATOM 1451 C CA . SER A 1 186 ? -41.395 0.631 46.785 1.00 39.44 186 SER A CA 1
ATOM 1452 C C . SER A 1 186 ? -42.042 -0.620 47.407 1.00 39.44 186 SER A C 1
ATOM 1454 O O . SER A 1 186 ? -42.623 -1.410 46.678 1.00 39.44 186 SER A O 1
ATOM 1456 N N . MET A 1 187 ? -42.092 -0.859 48.714 1.00 37.81 187 MET A N 1
ATOM 1457 C CA . MET A 1 187 ? -42.285 0.044 49.850 1.00 37.81 187 MET A CA 1
ATOM 1458 C C . MET A 1 187 ? -42.350 -0.870 51.095 1.00 37.81 187 MET A C 1
ATOM 1460 O O . MET A 1 187 ? -42.956 -1.929 51.004 1.00 37.81 187 MET A O 1
ATOM 1464 N N . PHE A 1 188 ? -41.814 -0.437 52.239 1.00 42.16 188 PHE A N 1
ATOM 1465 C CA . PHE A 1 188 ? -42.149 -0.924 53.593 1.00 42.16 188 PHE A CA 1
ATOM 1466 C C . PHE A 1 188 ? -42.034 -2.433 53.910 1.00 42.16 188 PHE A C 1
ATOM 1468 O O . PHE A 1 188 ? -42.953 -3.205 53.665 1.00 42.16 188 PHE A O 1
ATOM 1475 N N . ALA A 1 189 ? -41.006 -2.801 54.678 1.00 34.06 189 ALA A N 1
ATOM 1476 C CA . ALA A 1 189 ? -41.199 -3.630 55.871 1.00 34.06 189 ALA A CA 1
ATOM 1477 C C . ALA A 1 189 ? -40.059 -3.365 56.861 1.00 34.06 189 ALA A C 1
ATOM 1479 O O . ALA A 1 189 ? -38.889 -3.300 56.492 1.00 34.06 189 ALA A O 1
ATOM 1480 N N . SER A 1 190 ? -40.461 -3.110 58.096 1.00 33.62 190 SER A N 1
ATOM 1481 C CA . SER A 1 190 ? -39.700 -2.474 59.157 1.00 33.62 190 SER A CA 1
ATOM 1482 C C . SER A 1 190 ? -38.689 -3.396 59.834 1.00 33.62 190 SER A C 1
ATOM 1484 O O . SER A 1 190 ? -38.851 -4.611 59.884 1.00 33.62 190 SER A O 1
ATOM 1486 N N . ILE A 1 191 ? -37.683 -2.749 60.415 1.00 35.09 191 ILE A N 1
ATOM 1487 C CA . ILE A 1 191 ? -36.817 -3.258 61.479 1.00 35.09 191 ILE A CA 1
ATOM 1488 C C . ILE A 1 191 ? -37.682 -3.747 62.651 1.00 35.09 191 ILE A C 1
ATOM 1490 O O . ILE A 1 191 ? -38.523 -2.989 63.131 1.00 35.09 191 ILE A O 1
ATOM 1494 N N . SER A 1 192 ? -37.416 -4.963 63.129 1.00 35.12 192 SER A N 1
ATOM 1495 C CA . SER A 1 192 ? -37.666 -5.387 64.510 1.00 35.12 192 SER A CA 1
ATOM 1496 C C . SER A 1 192 ? -36.600 -6.406 64.913 1.00 35.12 192 SER A C 1
ATOM 1498 O O . SER A 1 192 ? -36.531 -7.503 64.361 1.00 35.12 192 SER A O 1
ATOM 1500 N N . GLU A 1 193 ? -35.755 -5.994 65.853 1.00 37.44 193 GLU A N 1
ATOM 1501 C CA . GLU A 1 193 ? -34.999 -6.863 66.755 1.00 37.44 193 GLU A CA 1
ATOM 1502 C C . GLU A 1 193 ? -35.994 -7.540 67.716 1.00 37.44 193 GLU A C 1
ATOM 1504 O O . GLU A 1 193 ? -36.892 -6.858 68.206 1.00 37.44 193 GLU A O 1
ATOM 1509 N N . ASP A 1 194 ? -35.893 -8.857 67.938 1.00 31.92 194 ASP A N 1
ATOM 1510 C CA . ASP A 1 194 ? -35.602 -9.407 69.274 1.00 31.92 194 ASP A CA 1
ATOM 1511 C C . ASP A 1 194 ? -35.452 -10.946 69.304 1.00 31.92 194 ASP A C 1
ATOM 1513 O O . ASP A 1 194 ? -36.194 -11.699 68.678 1.00 31.92 194 ASP A O 1
ATOM 1517 N N . GLU A 1 195 ? -34.437 -11.345 70.072 1.00 34.41 195 GLU A N 1
ATOM 1518 C CA . GLU A 1 195 ? -34.291 -12.498 70.973 1.00 34.41 195 GLU A CA 1
ATOM 1519 C C . GLU A 1 195 ? -34.631 -13.972 70.604 1.00 34.41 195 GLU A C 1
ATOM 1521 O O . GLU A 1 195 ? -35.768 -14.427 70.576 1.00 34.41 195 GLU A O 1
ATOM 1526 N N . THR A 1 196 ? -33.550 -14.771 70.682 1.00 29.52 196 THR A N 1
ATOM 1527 C CA . THR A 1 196 ? -33.354 -15.967 71.547 1.00 29.52 196 THR A CA 1
ATOM 1528 C C . THR A 1 196 ? -33.656 -17.408 71.074 1.00 29.52 196 THR A C 1
ATOM 1530 O O . THR A 1 196 ? -34.754 -17.796 70.697 1.00 29.52 196 THR A O 1
ATOM 1533 N N . THR A 1 197 ? -32.631 -18.237 71.349 1.00 30.31 197 THR A N 1
ATOM 1534 C CA . THR A 1 197 ? -32.639 -19.627 71.872 1.00 30.31 197 THR A CA 1
ATOM 1535 C C . THR A 1 197 ? -32.836 -20.854 70.955 1.00 30.31 197 THR A C 1
ATOM 1537 O O . THR A 1 197 ? -33.940 -21.301 70.685 1.00 30.31 197 THR A O 1
ATOM 1540 N N . THR A 1 198 ? -31.684 -21.506 70.712 1.00 31.45 198 THR A N 1
ATOM 1541 C CA . THR A 1 198 ? -31.317 -22.909 71.060 1.00 31.45 198 THR A CA 1
ATOM 1542 C C . THR A 1 198 ? -31.748 -24.140 70.244 1.00 31.45 198 THR A C 1
ATOM 1544 O O . THR A 1 198 ? -32.926 -24.398 70.052 1.00 31.45 198 THR A O 1
ATOM 1547 N N . LEU A 1 199 ? -30.708 -24.983 70.051 1.00 35.31 199 LEU A N 1
ATOM 1548 C CA . LEU A 1 199 ? -30.630 -26.464 69.998 1.00 35.31 199 LEU A CA 1
ATOM 1549 C C . LEU A 1 199 ? -31.004 -27.145 68.669 1.00 35.31 199 LEU A C 1
ATOM 1551 O O . LEU A 1 199 ? -32.129 -27.057 68.204 1.00 35.31 199 LEU A O 1
ATOM 1555 N N . SER A 1 200 ? -29.981 -27.644 67.956 1.00 35.97 200 SER A N 1
ATOM 1556 C CA . SER A 1 200 ? -29.551 -29.064 67.821 1.00 35.97 200 SER A CA 1
ATO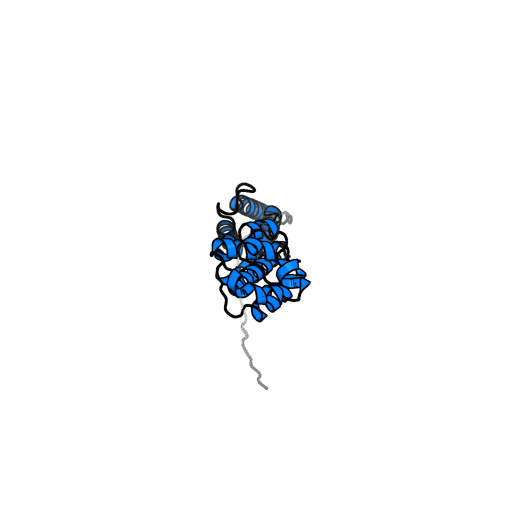M 1557 C C . SER A 1 200 ? -30.206 -29.683 66.572 1.00 35.97 200 SER A C 1
ATOM 1559 O O . SER A 1 200 ? -31.343 -29.372 66.271 1.00 35.97 200 SER A O 1
ATOM 1561 N N . GLU A 1 201 ? -29.558 -30.453 65.707 1.00 44.19 201 GLU A N 1
ATOM 1562 C CA . GLU A 1 201 ? -28.739 -31.634 65.953 1.00 44.19 201 GLU A CA 1
ATOM 1563 C C . GLU A 1 201 ? -27.784 -31.909 64.780 1.00 44.19 201 GLU A C 1
ATOM 1565 O O . GLU A 1 201 ? -27.962 -31.472 63.643 1.00 44.19 201 GLU A O 1
ATOM 1570 N N . GLU A 1 202 ? -26.758 -32.674 65.123 1.00 38.81 202 GLU A N 1
ATOM 1571 C CA . GLU A 1 202 ? -25.765 -33.314 64.280 1.00 38.81 202 GLU A CA 1
ATOM 1572 C C . GLU A 1 202 ? -26.380 -34.328 63.300 1.00 38.81 202 GLU A C 1
ATOM 1574 O O . GLU A 1 202 ? -27.322 -35.040 63.635 1.00 38.81 202 GLU A O 1
ATOM 1579 N N . SER A 1 203 ? -25.754 -34.520 62.135 1.00 43.81 203 SER A N 1
ATOM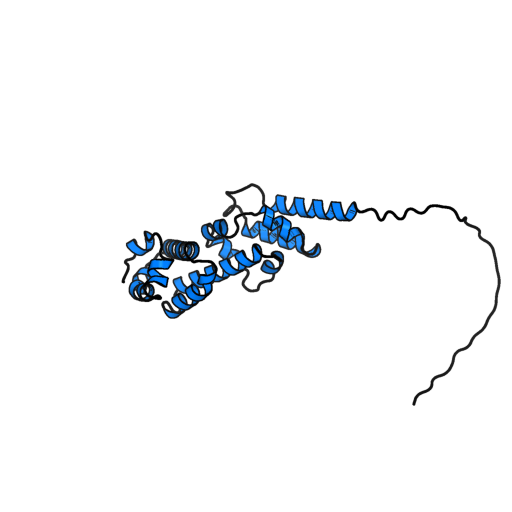 1580 C CA . SER A 1 203 ? -25.328 -35.864 61.699 1.00 43.81 203 SER A CA 1
ATOM 1581 C C . SER A 1 203 ? -24.408 -35.794 60.476 1.00 43.81 203 SER A C 1
ATOM 1583 O O . SER A 1 203 ? -24.772 -35.375 59.381 1.00 43.81 203 SER A O 1
ATOM 1585 N N . LYS A 1 204 ? -23.166 -36.219 60.713 1.00 40.84 204 LYS A N 1
ATOM 1586 C CA . LYS A 1 204 ? -22.192 -36.686 59.722 1.00 40.84 204 LYS A CA 1
ATOM 1587 C C . LYS A 1 204 ? -22.522 -38.125 59.302 1.00 40.84 204 LYS A C 1
ATOM 1589 O O . LYS A 1 204 ? -23.202 -38.836 60.032 1.00 40.84 204 LYS A O 1
ATOM 1594 N N . THR A 1 205 ? -21.816 -38.551 58.250 1.00 39.62 205 THR A N 1
ATOM 1595 C CA . THR A 1 205 ? -21.620 -39.920 57.720 1.00 39.62 205 THR A CA 1
ATOM 1596 C C . THR A 1 205 ? -22.710 -40.360 56.730 1.00 39.62 205 THR A C 1
ATOM 1598 O O . THR A 1 205 ? -23.862 -39.999 56.885 1.00 39.62 205 THR A O 1
ATOM 1601 N N . GLU A 1 206 ? -22.421 -41.043 55.623 1.00 44.12 206 GLU A N 1
ATOM 1602 C CA . GLU A 1 206 ? -21.313 -41.959 55.371 1.00 44.12 206 GLU A CA 1
ATOM 1603 C C . GLU A 1 206 ? -21.079 -42.172 53.862 1.00 44.12 206 GLU A C 1
ATOM 1605 O O . GLU A 1 206 ? -21.912 -41.871 53.012 1.00 44.12 206 GLU A O 1
ATOM 1610 N N . ILE A 1 207 ? -19.881 -42.664 53.569 1.00 44.78 207 ILE A N 1
ATOM 1611 C CA . ILE A 1 207 ? -19.282 -42.956 52.267 1.00 44.78 207 ILE A CA 1
ATOM 1612 C C . ILE A 1 207 ? -19.884 -44.247 51.692 1.00 44.78 207 ILE A C 1
ATOM 1614 O O . ILE A 1 207 ? -20.114 -45.200 52.432 1.00 44.78 207 ILE A O 1
ATOM 1618 N N . THR A 1 208 ? -20.025 -44.359 50.369 1.00 43.22 208 THR A N 1
ATOM 1619 C CA . THR A 1 208 ? -20.039 -45.681 49.719 1.00 43.22 208 THR A CA 1
ATOM 1620 C C . THR A 1 208 ? -19.357 -45.612 48.354 1.00 43.22 208 THR A C 1
ATOM 1622 O O . THR A 1 208 ? -19.789 -44.886 47.463 1.00 43.22 208 THR A O 1
ATOM 1625 N N . TYR A 1 209 ? -18.258 -46.357 48.234 1.00 33.50 209 TYR A N 1
ATOM 1626 C CA . TYR A 1 209 ? -17.626 -46.749 46.976 1.00 33.50 209 TYR A CA 1
ATOM 1627 C C . TYR A 1 209 ? -18.337 -47.991 46.429 1.00 33.50 209 TYR A C 1
ATOM 1629 O O . TYR A 1 209 ? -18.681 -48.880 47.207 1.00 33.50 209 TYR A O 1
ATOM 1637 N N . ASN A 1 210 ? -18.465 -48.066 45.107 1.00 52.81 210 ASN A N 1
ATOM 1638 C CA . ASN A 1 210 ? -18.443 -49.304 44.327 1.00 52.81 210 ASN A CA 1
ATOM 1639 C C . ASN A 1 210 ? -17.655 -49.040 43.044 1.00 52.81 210 ASN A C 1
ATOM 1641 O O . ASN A 1 210 ? -17.795 -47.916 42.507 1.00 52.81 210 ASN A O 1
#

Radius of gyration: 30.12 Å; chains: 1; bounding box: 60×68×97 Å

Sequence (210 aa):
MKYSKAELIEMENPYESLIKKDNGVSLIESRDAINELSGKDRRALVTKIALNCPTSGFSDLNKVIHRSLVCNEFSAAIGRVCILNRLATNLNGSTPHLVFADRDFNISFFHEFPELVAKLVPNMKALSEKMATAASGQYSMIARQLALIFSESLVKQDDDCTNQFGAIVEEQQRSIQRSPSRERNSMFASISEDETTTLSEESKTEITYN

Organism: Legionella hackeliae (NCBI:txid449)

Secondary structure (DSSP, 8-state):
----HHHHHH-S-HIIIIIITTTTHHHHHTHHHHHTS-HHHHHHHHHHHHHHS-GGGHHHHHHHHHHHSTT-HHHHHHHHHHHHHHHHHHHHSS-GGGGGG-TT--HHHHHHSHHHHHHH---HHHHHHHHHTS-GGGHHHHHHHHHHHTSTTT-SSSS-HHHHHHHHHHHHHHHHHT--------------------------------

pLDDT: mean 75.54, std 18.33, range [29.52, 93.62]

Foldseek 3Di:
DEDALVCLQPDQQCQCVQDNVVNNPRVLNPQVRLLPDDPVSLLVSLLNNLVNADLVCLVSVLVSCCVRHPPDPSSVSSVLSSLVLVLLVCLL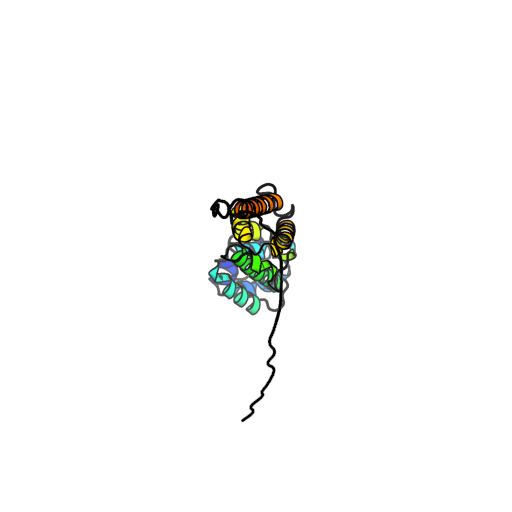DQQNLCSVVDPSDDLVSLLSRLVNSCVSNVDLLSSLLSNLPDDPVCLVVVLVSQCSNPPPSNPPDDPDSSVSSVVNNVVVVVVVVPDDPPPDDDDDDDDDDDDDDDDDDDDDDDDDDD